Protein AF-A0A6A4A4Q8-F1 (afdb_monomer_lite)

InterPro domains:
  IPR000358 Ribonucleotide reductase small subunit family [PF00268] (60-179)
  IPR000358 Ribonucleotide reductase small subunit family [PTHR23409] (58-180)
  IPR009078 Ferritin-like superfamily [SSF47240] (30-179)
  IPR012348 Ribonucleotide reductase-like [G3DSA:1.10.620.20] (11-180)
  IPR030475 Ribonucleotide reductase small subunit, acitve site [PS00368] (149-165)
  IPR033909 Ribonucleotide reductase small subunit [cd01049] (61-180)

pLDDT: mean 81.38, std 20.79, range [33.78, 98.5]

Foldseek 3Di:
DDDDDDPPDDDVVVVVVVVVVPPPPPPPPPPPPDDDDPVVVCCVVVVDPDDPFQDADPPPPDCPPPDCVVLLVLLVVLVVVDDALVVDDCPCVQVVLVVDDPVVVVVVLLVLLVLLVVLVVVLCCLVVPVLVRGNRPSNVSNSVSVSVVSVRSNVNSLVVLVSNPPDPVSSVCSNVVVVD

Structure (mmCIF, N/CA/C/O backbone):
data_AF-A0A6A4A4Q8-F1
#
_entry.id   AF-A0A6A4A4Q8-F1
#
loop_
_atom_site.group_PDB
_atom_site.id
_atom_site.type_symbol
_atom_site.label_atom_id
_atom_site.label_alt_id
_atom_site.label_comp_id
_atom_site.label_asym_id
_atom_site.label_entity_id
_atom_site.label_seq_id
_atom_site.pdbx_PDB_ins_code
_atom_site.Cartn_x
_atom_site.Cartn_y
_atom_site.Cartn_z
_atom_site.occupancy
_atom_site.B_iso_or_equiv
_atom_site.auth_seq_id
_atom_site.auth_comp_id
_atom_site.auth_asym_id
_atom_site.auth_atom_id
_atom_site.pdbx_PDB_model_num
ATOM 1 N N . LYS A 1 1 ? 21.544 -31.749 2.048 1.00 39.97 1 LYS A N 1
ATOM 2 C CA . LYS A 1 1 ? 22.558 -30.675 2.149 1.00 39.97 1 LYS A CA 1
ATOM 3 C C . LYS A 1 1 ? 21.980 -29.480 1.409 1.00 39.97 1 LYS A C 1
ATOM 5 O O . LYS A 1 1 ? 22.000 -29.509 0.187 1.00 39.97 1 LYS A O 1
ATOM 10 N N . SER A 1 2 ? 21.342 -28.556 2.129 1.00 36.94 2 SER A N 1
ATOM 11 C CA . SER A 1 2 ? 20.872 -27.290 1.550 1.00 36.94 2 SER A CA 1
ATOM 12 C C . SER A 1 2 ? 22.079 -26.411 1.219 1.00 36.94 2 SER A C 1
ATOM 14 O O . SER A 1 2 ? 23.062 -26.488 1.960 1.00 36.94 2 SER A O 1
ATOM 16 N N . PRO A 1 3 ? 22.048 -25.618 0.140 1.00 42.00 3 PRO A N 1
ATOM 17 C CA . PRO A 1 3 ? 23.050 -24.589 -0.073 1.00 42.00 3 PRO A CA 1
ATOM 18 C C . PRO A 1 3 ? 22.778 -23.427 0.892 1.00 42.00 3 PRO A C 1
ATOM 20 O O . PRO A 1 3 ? 21.669 -22.900 0.921 1.00 42.00 3 PRO A O 1
ATOM 23 N N . GLU A 1 4 ? 23.775 -23.074 1.703 1.00 42.91 4 GLU A N 1
ATOM 24 C CA . GLU A 1 4 ? 23.793 -21.839 2.493 1.00 42.91 4 GLU A CA 1
ATOM 25 C C . GLU A 1 4 ? 23.774 -20.641 1.533 1.00 42.91 4 GLU A C 1
ATOM 27 O O . GLU A 1 4 ? 24.606 -20.552 0.625 1.00 42.91 4 GLU A O 1
ATOM 32 N N . GLN A 1 5 ? 22.798 -19.747 1.700 1.00 38.31 5 GLN A N 1
ATOM 33 C CA . GLN A 1 5 ? 22.809 -18.440 1.049 1.00 38.31 5 GLN A CA 1
ATOM 34 C C . GLN A 1 5 ? 23.871 -17.563 1.731 1.00 38.31 5 GLN A C 1
ATOM 36 O O . GLN A 1 5 ? 24.002 -17.629 2.953 1.00 38.31 5 GLN A O 1
ATOM 41 N N . PRO A 1 6 ? 24.640 -16.754 0.985 1.00 39.28 6 PRO A N 1
ATOM 42 C CA . PRO A 1 6 ? 25.612 -15.860 1.594 1.00 39.28 6 PRO A CA 1
ATOM 43 C C . PRO A 1 6 ? 24.878 -14.720 2.310 1.00 39.28 6 PRO A C 1
ATOM 45 O O . PRO A 1 6 ? 24.162 -13.947 1.675 1.00 39.28 6 PRO A O 1
ATOM 48 N N . GLU A 1 7 ? 25.066 -14.616 3.625 1.00 44.22 7 GLU A N 1
ATOM 49 C CA . GLU A 1 7 ? 24.698 -13.430 4.398 1.00 44.22 7 GLU A CA 1
ATOM 50 C C . GLU A 1 7 ? 25.458 -12.226 3.821 1.00 44.22 7 GLU A C 1
ATOM 52 O O . GLU A 1 7 ? 26.687 -12.151 3.882 1.00 44.22 7 GLU A O 1
ATOM 57 N N . GLN A 1 8 ? 24.736 -11.294 3.199 1.00 43.59 8 GLN A N 1
ATOM 58 C CA . GLN A 1 8 ? 25.287 -9.989 2.859 1.00 43.59 8 GLN A CA 1
ATOM 59 C C . GLN A 1 8 ? 25.364 -9.165 4.146 1.00 43.59 8 GLN A C 1
ATOM 61 O O . GLN A 1 8 ? 24.404 -8.504 4.533 1.00 43.59 8 GLN A O 1
ATOM 66 N N . GLU A 1 9 ? 26.510 -9.216 4.826 1.00 40.94 9 GLU A N 1
ATOM 67 C CA . GLU A 1 9 ? 26.818 -8.263 5.890 1.00 40.94 9 GLU A CA 1
ATOM 68 C C . GLU A 1 9 ? 26.861 -6.847 5.293 1.00 40.94 9 GLU A C 1
ATOM 70 O O . GLU A 1 9 ? 27.700 -6.525 4.445 1.00 40.94 9 GLU A O 1
ATOM 75 N N . LEU A 1 10 ? 25.927 -5.996 5.725 1.00 42.91 10 LEU A N 1
ATOM 76 C CA . LEU A 1 10 ? 25.941 -4.566 5.430 1.00 42.91 10 LEU A CA 1
ATOM 77 C C . LEU A 1 10 ? 27.253 -3.957 5.937 1.00 42.91 10 LEU A C 1
ATOM 79 O O . LEU A 1 10 ? 27.723 -4.271 7.031 1.00 42.91 10 LEU A O 1
ATOM 83 N N . SER A 1 11 ? 27.856 -3.079 5.134 1.00 43.88 11 SER A N 1
ATOM 84 C CA . SER A 1 11 ? 29.153 -2.495 5.473 1.00 43.88 11 SER A CA 1
ATOM 85 C C . SER A 1 11 ? 29.070 -1.686 6.781 1.00 43.88 11 SER A C 1
ATOM 87 O O . SER A 1 11 ? 28.060 -1.022 7.030 1.00 43.88 11 SER A O 1
ATOM 89 N N . PRO A 1 12 ? 30.135 -1.658 7.608 1.00 42.59 12 PRO A N 1
ATOM 90 C CA . PRO A 1 12 ? 30.156 -0.871 8.846 1.00 42.59 12 PRO A CA 1
ATOM 91 C C . PRO A 1 12 ? 29.847 0.618 8.628 1.00 42.59 12 PRO A C 1
ATOM 93 O O . PRO A 1 12 ? 29.247 1.256 9.485 1.00 42.59 12 PRO A O 1
ATOM 96 N N . GLN A 1 13 ? 30.173 1.151 7.445 1.00 45.28 13 GLN A N 1
ATOM 97 C CA . GLN A 1 13 ? 29.839 2.520 7.038 1.00 45.28 13 GLN A CA 1
ATOM 98 C C . GLN A 1 13 ? 28.331 2.740 6.836 1.00 45.28 13 GLN A C 1
ATOM 100 O O . GLN A 1 13 ? 27.840 3.839 7.078 1.00 45.28 13 GLN A O 1
ATOM 105 N N . PHE A 1 14 ? 27.588 1.708 6.426 1.00 41.34 14 PHE A N 1
ATOM 106 C CA . PHE A 1 14 ? 26.130 1.757 6.298 1.00 41.34 14 PHE A CA 1
ATOM 107 C C . PHE A 1 14 ? 25.453 1.798 7.678 1.00 41.34 14 PHE A C 1
ATOM 109 O O . PHE A 1 14 ? 24.492 2.536 7.883 1.00 41.34 14 PHE A O 1
ATOM 116 N N . VAL A 1 15 ? 26.006 1.063 8.649 1.00 43.50 15 VAL A N 1
ATOM 117 C CA . VAL A 1 15 ? 25.526 1.031 10.042 1.00 43.50 15 VAL A CA 1
ATOM 118 C C . VAL A 1 15 ? 25.888 2.321 10.793 1.00 43.50 15 VAL A C 1
ATOM 120 O O . VAL A 1 15 ? 25.065 2.860 11.531 1.00 43.50 15 VAL A O 1
ATOM 123 N N . GLU A 1 16 ? 27.088 2.866 10.574 1.00 37.84 16 GLU A N 1
ATOM 124 C CA . GLU A 1 16 ? 27.520 4.136 11.177 1.00 37.84 16 GLU A CA 1
ATOM 125 C C . GLU A 1 16 ? 26.764 5.348 10.614 1.00 37.84 16 GLU A C 1
ATOM 127 O O . GLU A 1 16 ? 26.425 6.253 11.378 1.00 37.84 16 GLU A O 1
ATOM 132 N N . GLY A 1 17 ? 26.428 5.347 9.317 1.00 41.00 17 GLY A N 1
ATOM 133 C CA . GLY A 1 17 ? 25.577 6.377 8.712 1.00 41.00 17 GLY A CA 1
ATOM 134 C C . GLY A 1 17 ? 24.156 6.388 9.286 1.00 41.00 17 GLY A C 1
ATOM 135 O O . GLY A 1 17 ? 23.588 7.456 9.500 1.00 41.00 17 GLY A O 1
ATOM 136 N N . PHE A 1 18 ? 23.617 5.210 9.620 1.00 36.50 18 PHE A N 1
ATOM 137 C CA . PHE A 1 18 ? 22.312 5.070 10.272 1.00 36.50 18 PHE A CA 1
ATOM 138 C C . PHE A 1 18 ? 22.343 5.549 11.735 1.00 36.50 18 PHE A C 1
ATOM 140 O O . PHE A 1 18 ? 21.420 6.213 12.198 1.00 36.50 18 PHE A O 1
ATOM 147 N N . ALA A 1 19 ? 23.437 5.279 12.458 1.00 35.22 19 ALA A N 1
ATOM 148 C CA . ALA A 1 19 ? 23.605 5.687 13.854 1.00 35.22 19 ALA A CA 1
ATOM 149 C C . ALA A 1 19 ? 23.905 7.191 14.028 1.00 35.22 19 ALA A C 1
ATOM 151 O O . ALA A 1 19 ? 23.498 7.787 15.025 1.00 35.22 19 ALA A O 1
ATOM 152 N N . GLN A 1 20 ? 24.587 7.831 13.070 1.00 38.06 20 GLN A N 1
ATOM 153 C CA . GLN A 1 20 ? 24.907 9.266 13.136 1.00 38.06 20 GLN A CA 1
ATOM 154 C C . GLN A 1 20 ? 23.704 10.184 12.866 1.00 38.06 20 GLN A C 1
ATOM 156 O O . GLN A 1 20 ? 23.748 11.353 13.245 1.00 38.06 20 GLN A O 1
ATOM 161 N N . GLY A 1 21 ? 22.612 9.661 12.296 1.00 34.91 21 GLY A N 1
ATOM 162 C CA . GLY A 1 21 ? 21.324 10.360 12.203 1.00 34.91 21 GLY A CA 1
ATOM 163 C C . GLY A 1 21 ? 20.496 10.339 13.497 1.00 34.91 21 GLY A C 1
ATOM 164 O O . GLY A 1 21 ? 19.450 10.976 13.555 1.00 34.91 21 GLY A O 1
ATOM 165 N N . MET A 1 22 ? 20.949 9.625 14.537 1.00 33.78 22 MET A N 1
ATOM 166 C CA . MET A 1 22 ? 20.224 9.418 15.800 1.00 33.78 22 MET A CA 1
ATOM 167 C C . MET A 1 22 ? 20.856 10.151 16.998 1.00 33.78 22 MET A C 1
ATOM 169 O O . MET A 1 22 ? 20.714 9.701 18.138 1.00 33.78 22 MET A O 1
ATOM 173 N N . ASP A 1 23 ? 21.532 11.290 16.788 1.00 36.00 23 ASP A N 1
ATOM 174 C CA . ASP A 1 23 ? 21.846 12.213 17.894 1.00 36.00 23 ASP A CA 1
ATOM 175 C C . ASP A 1 23 ? 20.557 12.939 18.318 1.00 36.00 23 ASP A C 1
ATOM 177 O O . ASP A 1 23 ? 20.288 14.082 17.950 1.00 36.00 23 ASP A O 1
ATOM 181 N N . LEU A 1 24 ? 19.720 12.218 19.070 1.00 39.16 24 LEU A N 1
ATOM 182 C CA . LEU A 1 24 ? 18.535 12.721 19.757 1.00 39.16 24 LEU A CA 1
ATOM 183 C C . LEU A 1 24 ? 18.974 13.682 20.867 1.00 39.16 24 LEU A C 1
ATOM 185 O O . LEU A 1 24 ? 18.917 13.375 22.062 1.00 39.16 24 LEU A O 1
ATOM 189 N N . LYS A 1 25 ? 19.378 14.892 20.481 1.00 37.91 25 LYS A N 1
ATOM 190 C CA . LYS A 1 25 ? 19.251 16.037 21.373 1.00 37.91 25 LYS A CA 1
ATOM 191 C C . LYS A 1 25 ? 17.764 16.251 21.583 1.00 37.91 25 LYS A C 1
ATOM 193 O O . LYS A 1 25 ? 17.023 16.547 20.655 1.00 37.91 25 LYS A O 1
ATOM 198 N N . SER A 1 26 ? 17.345 16.043 22.824 1.00 39.97 26 SER A N 1
ATOM 199 C CA . SER A 1 26 ? 15.998 16.282 23.319 1.00 39.97 26 SER A CA 1
ATOM 200 C C . SER A 1 26 ? 15.663 17.775 23.262 1.00 39.97 26 SER A C 1
ATOM 202 O O . SER A 1 26 ? 15.623 18.462 24.285 1.00 39.97 26 SER A O 1
ATOM 204 N N . GLU A 1 27 ? 15.434 18.296 22.070 1.00 36.41 27 GLU A N 1
ATOM 205 C CA . GLU A 1 27 ? 14.599 19.466 21.895 1.00 36.41 27 GLU A CA 1
ATOM 206 C C . GLU A 1 27 ? 13.172 18.927 21.891 1.00 36.41 27 GLU A C 1
ATOM 208 O O . GLU A 1 27 ? 12.789 18.123 21.045 1.00 36.41 27 GLU A O 1
ATOM 213 N N . LYS A 1 28 ? 12.397 19.265 22.926 1.00 37.62 28 LYS A N 1
ATOM 214 C CA . LYS A 1 28 ? 10.951 19.056 22.896 1.00 37.62 28 LYS A CA 1
ATOM 215 C C . LYS A 1 28 ? 10.400 19.996 21.828 1.00 37.62 28 LYS A C 1
ATOM 217 O O . LYS A 1 28 ? 9.942 21.086 22.159 1.00 37.62 28 LYS A O 1
ATOM 222 N N . GLU A 1 29 ? 10.492 19.594 20.5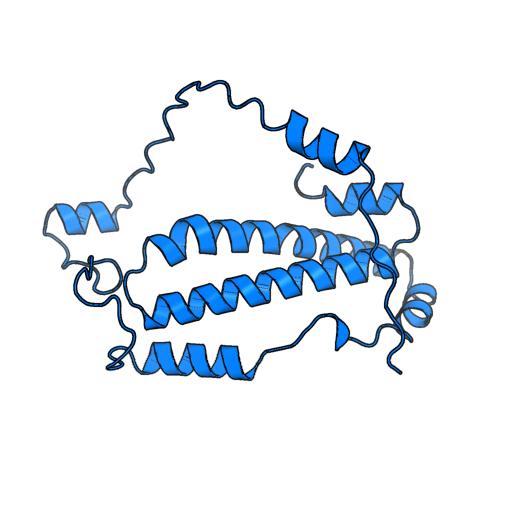68 1.00 40.94 29 GLU A N 1
ATOM 223 C CA . GLU A 1 29 ? 9.621 20.130 19.539 1.00 40.94 29 GLU A CA 1
ATOM 224 C C . GLU A 1 29 ? 8.199 19.828 20.001 1.00 40.94 29 GLU A C 1
ATOM 226 O O . GLU A 1 29 ? 7.804 18.679 20.222 1.00 40.94 29 GLU A O 1
ATOM 231 N N . GLU A 1 30 ? 7.469 20.895 20.299 1.00 43.50 30 GLU A N 1
ATOM 232 C CA . GLU A 1 30 ? 6.060 20.835 20.627 1.00 43.50 30 GLU A CA 1
ATOM 233 C C . GLU A 1 30 ? 5.373 20.274 19.380 1.00 43.50 30 GLU A C 1
ATOM 235 O O . GLU A 1 30 ? 5.232 20.981 18.383 1.00 43.50 30 GLU A O 1
ATOM 240 N N . GLN A 1 31 ? 5.046 18.975 19.397 1.00 42.97 31 GLN A N 1
ATOM 241 C CA . GLN A 1 31 ? 4.327 18.337 18.297 1.00 42.97 31 GLN A CA 1
ATOM 242 C C . GLN A 1 31 ? 3.131 19.230 17.951 1.00 42.97 31 GLN A C 1
ATOM 244 O O . GLN A 1 31 ? 2.398 19.618 18.873 1.00 42.97 31 GLN A O 1
ATOM 249 N N . PRO A 1 32 ? 2.936 19.603 16.673 1.00 45.62 32 PRO A N 1
ATOM 250 C CA . PRO A 1 32 ? 1.818 20.447 16.294 1.00 45.62 32 PRO A CA 1
ATOM 251 C C . PRO A 1 32 ? 0.546 19.776 16.803 1.00 45.62 32 PRO A C 1
ATOM 253 O O . PRO A 1 32 ? 0.261 18.627 16.464 1.00 45.62 32 PRO A O 1
ATOM 256 N N . LYS A 1 33 ? -0.193 20.463 17.682 1.00 55.50 33 LYS A N 1
ATOM 257 C CA . LYS A 1 33 ? -1.496 19.977 18.133 1.00 55.50 33 LYS A CA 1
ATOM 258 C C . LYS A 1 33 ? -2.367 19.862 16.892 1.00 55.50 33 LYS A C 1
ATOM 260 O O . LYS A 1 33 ? -2.775 20.884 16.349 1.00 55.50 33 LYS A O 1
ATOM 265 N N . LEU A 1 34 ? -2.607 18.630 16.450 1.00 64.81 34 LEU A N 1
ATOM 266 C CA . LEU A 1 34 ? -3.554 18.332 15.385 1.00 64.81 34 LEU A CA 1
ATOM 267 C C . LEU A 1 34 ? -4.881 19.008 15.743 1.00 64.81 34 LEU A C 1
ATOM 269 O O . LEU A 1 34 ? -5.455 18.750 16.806 1.00 64.81 34 LEU A O 1
ATOM 273 N N . GLU A 1 35 ? -5.322 19.939 14.897 1.00 79.31 35 GLU A N 1
ATOM 274 C CA . GLU A 1 35 ? -6.607 20.601 15.083 1.00 79.31 35 GLU A CA 1
ATOM 275 C C . GLU A 1 35 ? -7.715 19.551 14.999 1.00 79.31 35 GLU A C 1
ATOM 277 O O . GLU A 1 35 ? -7.757 18.726 14.084 1.00 79.31 35 GLU A O 1
ATOM 282 N N . MET A 1 36 ? -8.614 19.559 15.983 1.00 80.56 36 MET A N 1
ATOM 283 C CA . MET A 1 36 ? -9.749 18.647 15.984 1.00 80.56 36 MET A CA 1
ATOM 284 C C . MET A 1 36 ? -10.644 18.931 14.779 1.00 80.56 36 MET A C 1
ATOM 286 O O . MET A 1 36 ? -11.004 20.080 14.520 1.00 80.56 36 MET A O 1
ATOM 290 N N . SER A 1 37 ? -11.056 17.873 14.084 1.00 84.62 37 SER A N 1
ATOM 291 C CA . SER A 1 37 ? -12.004 17.996 12.980 1.00 84.62 37 SER A CA 1
ATOM 292 C C . SER A 1 37 ? -13.349 18.563 13.452 1.00 84.62 37 SER A C 1
ATOM 294 O O . SER A 1 37 ? -13.748 18.397 14.609 1.00 84.62 37 SER A O 1
ATOM 296 N N . GLU A 1 38 ? -14.096 19.185 12.535 1.00 87.31 38 GLU A N 1
ATOM 297 C CA . GLU A 1 38 ? -15.455 19.681 12.801 1.00 87.31 38 GLU A CA 1
ATOM 298 C C . GLU A 1 38 ? -16.355 18.588 13.406 1.00 87.31 38 GLU A C 1
ATOM 300 O O . GLU A 1 38 ? -17.113 18.841 14.341 1.00 87.31 38 GLU A O 1
ATOM 305 N N . TYR A 1 39 ? -16.230 17.351 12.917 1.00 84.38 39 TYR A N 1
ATOM 306 C CA . TYR A 1 39 ? -16.978 16.199 13.420 1.00 84.38 39 TYR A CA 1
ATOM 307 C C . TYR A 1 39 ? -16.615 15.865 14.865 1.00 84.38 39 TYR A C 1
ATOM 309 O O . TYR A 1 39 ? -17.510 15.663 15.687 1.00 84.38 39 TYR A O 1
ATOM 317 N N . LYS A 1 40 ? -15.319 15.881 15.206 1.00 84.25 40 LYS A N 1
ATOM 318 C CA . LYS A 1 40 ? -14.883 15.594 16.574 1.00 84.25 40 LYS A CA 1
ATOM 319 C C . LYS A 1 40 ? -15.315 16.688 17.550 1.00 84.25 40 LYS A C 1
ATOM 321 O O . LYS A 1 40 ? -15.666 16.387 18.688 1.00 84.25 40 LYS A O 1
ATOM 326 N N . LEU A 1 41 ? -15.357 17.946 17.106 1.00 87.12 41 LEU A N 1
ATOM 327 C CA . LEU A 1 41 ? -15.912 19.048 17.899 1.00 87.12 41 LEU A CA 1
ATOM 328 C C . LEU A 1 41 ? -17.407 18.845 18.179 1.00 87.12 41 LEU A C 1
ATOM 330 O O . LEU A 1 41 ? -17.835 18.997 19.324 1.00 87.12 41 LEU A O 1
ATOM 334 N N . LYS A 1 42 ? -18.189 18.438 17.170 1.00 88.31 42 LYS A N 1
ATOM 335 C CA . LYS A 1 42 ? -19.619 18.133 17.338 1.00 88.31 42 LYS A CA 1
ATOM 336 C C . LYS A 1 42 ? -19.855 16.953 18.282 1.00 88.31 42 LYS A C 1
ATOM 338 O O . LYS A 1 42 ? -20.730 17.040 19.141 1.00 88.31 42 LYS A O 1
ATOM 343 N N . GLU A 1 43 ? -19.041 15.902 18.200 1.00 87.44 43 GLU A N 1
ATOM 344 C CA . GLU A 1 43 ? -19.078 14.773 19.142 1.00 87.44 43 GLU A CA 1
ATOM 345 C C . GLU A 1 43 ? -18.818 15.236 20.588 1.00 87.44 43 GLU A C 1
ATOM 347 O O . GLU A 1 43 ? -19.612 14.958 21.484 1.00 87.44 43 GLU A O 1
ATOM 352 N N . VAL A 1 44 ? -17.758 16.022 20.820 1.00 86.00 44 VAL A N 1
ATOM 353 C CA . VAL A 1 44 ? -17.397 16.521 22.163 1.00 86.00 44 VAL A CA 1
ATOM 354 C C . VAL A 1 44 ? -18.427 17.512 22.716 1.00 86.00 44 VAL A C 1
ATOM 356 O O . VAL A 1 44 ? -18.658 17.551 23.924 1.00 86.00 44 VAL A O 1
ATOM 359 N N . SER A 1 45 ? -19.084 18.286 21.849 1.00 91.12 45 SER A N 1
ATOM 360 C CA . SER A 1 45 ? -20.186 19.179 22.235 1.00 91.12 45 SER A CA 1
ATOM 361 C C . SER A 1 45 ? -21.500 18.449 22.561 1.00 91.12 45 SER A C 1
ATOM 363 O O . SER A 1 45 ? -22.420 19.065 23.098 1.00 91.12 45 SER A O 1
ATOM 365 N N . GLY A 1 46 ? -21.590 17.145 22.268 1.00 87.62 46 GLY A N 1
ATOM 366 C CA . GLY A 1 46 ? -22.789 16.325 22.464 1.00 87.62 46 GLY A CA 1
ATOM 367 C C . GLY A 1 46 ? -23.828 16.430 21.343 1.00 87.62 46 GLY A C 1
ATOM 368 O O . GLY A 1 46 ? -24.929 15.898 21.485 1.00 87.62 46 GLY A O 1
ATOM 369 N N . GLU A 1 47 ? -23.503 17.098 20.232 1.00 91.75 47 GLU A N 1
ATOM 370 C CA . GLU A 1 47 ? -24.364 17.189 19.045 1.00 91.75 47 GLU A CA 1
ATOM 371 C C . GLU A 1 47 ? -24.386 15.882 18.236 1.00 91.75 47 GLU A C 1
ATOM 373 O O . GLU A 1 47 ? -25.383 15.579 17.579 1.00 91.75 47 GLU A O 1
ATOM 378 N N . LEU A 1 48 ? -23.307 15.093 18.300 1.00 89.69 48 LEU A N 1
ATOM 379 C CA . LEU A 1 48 ? -23.188 13.778 17.666 1.00 89.69 48 LEU A CA 1
ATOM 380 C C . LEU A 1 48 ? -22.928 12.686 18.705 1.00 89.69 48 LEU A C 1
ATOM 382 O O . LEU A 1 48 ? -22.311 12.926 19.742 1.00 89.69 48 LEU A O 1
ATOM 386 N N . GLN A 1 49 ? -23.406 11.476 18.413 1.00 89.62 49 GLN A N 1
ATOM 387 C CA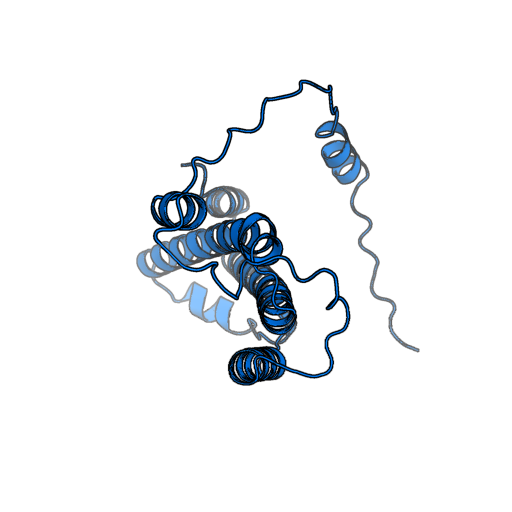 . GLN A 1 49 ? -23.058 10.297 19.206 1.00 89.62 49 GLN A CA 1
ATOM 388 C C . GLN A 1 49 ? -21.594 9.901 18.956 1.00 89.62 49 GLN A C 1
ATOM 390 O O . GLN A 1 49 ? -21.104 10.132 17.850 1.00 89.62 49 GLN A O 1
ATOM 395 N N . PRO A 1 50 ? -20.911 9.289 19.942 1.00 87.75 50 PRO A N 1
ATOM 396 C CA . PRO A 1 50 ? -19.545 8.816 19.762 1.00 87.75 50 PRO A CA 1
ATOM 397 C C . PRO A 1 50 ? -19.425 7.816 18.614 1.00 87.75 50 PRO A C 1
ATOM 399 O O . PRO A 1 50 ? -20.224 6.881 18.518 1.00 87.75 50 PRO A O 1
ATOM 402 N N . GLU A 1 51 ? -18.408 7.995 17.773 1.00 88.75 51 GLU A N 1
ATOM 403 C CA . GLU A 1 51 ? -18.167 7.115 16.630 1.00 88.75 51 GLU A CA 1
ATOM 404 C C . GLU A 1 51 ? -17.746 5.715 17.104 1.00 88.75 51 GLU A C 1
ATOM 406 O O . GLU A 1 51 ? -16.677 5.580 17.709 1.00 88.75 51 GLU A O 1
ATOM 411 N N . PRO A 1 52 ? -18.522 4.648 16.823 1.00 88.88 52 PRO A N 1
ATOM 412 C CA . PRO A 1 52 ? -18.302 3.331 17.426 1.00 88.88 52 PRO A CA 1
ATOM 413 C C . PRO A 1 52 ? -16.904 2.748 17.186 1.00 88.88 52 PRO A C 1
ATOM 415 O O . PRO A 1 52 ? -16.398 1.992 18.011 1.00 88.88 52 PRO A O 1
ATOM 418 N N . PHE A 1 53 ? -16.268 3.116 16.070 1.00 90.12 53 PHE A N 1
ATOM 419 C CA . PHE A 1 53 ? -14.946 2.624 15.683 1.00 90.12 53 PHE A CA 1
ATOM 420 C C . PHE A 1 53 ? -13.793 3.360 16.373 1.00 90.12 53 PHE A C 1
ATOM 422 O O . PHE A 1 53 ? -12.672 2.854 16.368 1.00 90.12 53 PHE A O 1
ATOM 429 N N . LEU A 1 54 ? -14.055 4.529 16.962 1.00 90.69 54 LEU A N 1
ATOM 430 C CA . LEU A 1 54 ? -13.053 5.404 17.576 1.00 90.69 54 LEU A CA 1
ATOM 431 C C . LEU A 1 54 ? -13.167 5.447 19.107 1.00 90.69 54 LEU A C 1
ATOM 433 O O . LEU A 1 54 ? -12.293 5.991 19.779 1.00 90.69 54 LEU A O 1
ATOM 437 N N . VAL A 1 55 ? -14.235 4.879 19.675 1.00 88.44 55 VAL A N 1
ATOM 438 C CA . VAL A 1 55 ? -14.407 4.768 21.128 1.00 88.44 55 VAL A CA 1
ATOM 439 C C . VAL A 1 55 ? -13.431 3.739 21.690 1.00 88.44 55 VAL A C 1
ATOM 441 O O . VAL A 1 55 ? -13.371 2.600 21.225 1.00 88.44 55 VAL A O 1
ATOM 444 N N . GLU A 1 56 ? -12.686 4.129 22.725 1.00 85.56 56 GLU A N 1
ATOM 445 C CA . GLU A 1 56 ? -11.762 3.237 23.424 1.00 85.56 56 GLU A CA 1
ATOM 446 C C . GLU A 1 56 ? -12.469 1.969 23.914 1.00 85.56 56 GLU A C 1
ATOM 448 O O . GLU A 1 56 ? -13.510 2.016 24.574 1.00 85.56 56 GLU A O 1
ATOM 453 N N . ASN A 1 57 ? -11.864 0.815 23.632 1.00 80.06 57 ASN A N 1
ATOM 454 C CA . ASN A 1 57 ? -12.381 -0.482 24.053 1.00 80.06 57 ASN A CA 1
ATOM 455 C C . ASN A 1 57 ? -11.347 -1.231 24.912 1.00 80.06 57 ASN A C 1
ATOM 457 O O . ASN A 1 57 ? -10.762 -2.222 24.464 1.00 80.06 57 ASN A O 1
ATOM 461 N N . PRO A 1 58 ? -11.108 -0.786 26.163 1.00 78.00 58 PRO A N 1
ATOM 462 C CA . PRO A 1 58 ? -10.060 -1.342 27.022 1.00 78.00 58 PRO A CA 1
ATOM 463 C C . PRO A 1 58 ? -10.305 -2.807 27.410 1.00 78.00 58 PRO A C 1
ATOM 465 O O . PRO A 1 58 ? -9.412 -3.472 27.920 1.00 78.00 58 PRO A O 1
ATOM 468 N N . ASN A 1 59 ? -11.505 -3.340 27.176 1.00 76.81 59 ASN A N 1
ATOM 469 C CA . ASN A 1 59 ? -11.856 -4.712 27.537 1.00 76.81 59 ASN A CA 1
ATOM 470 C C . ASN A 1 59 ? -11.681 -5.704 26.378 1.00 76.81 59 ASN A C 1
ATOM 472 O O . ASN A 1 59 ? -11.909 -6.899 26.567 1.00 76.81 59 ASN A O 1
ATOM 476 N N . ARG A 1 60 ? -11.278 -5.239 25.186 1.00 78.75 60 ARG A N 1
ATOM 477 C CA . ARG A 1 60 ? -11.210 -6.065 23.974 1.00 78.75 60 ARG A CA 1
ATOM 478 C C . ARG A 1 60 ? -9.806 -6.122 23.369 1.00 78.75 60 ARG A C 1
ATOM 480 O O . ARG A 1 60 ? -9.596 -5.840 22.196 1.00 78.75 60 ARG A O 1
ATOM 487 N N . PHE A 1 61 ? -8.847 -6.564 24.180 1.00 74.50 61 PHE A N 1
ATOM 488 C CA . PHE A 1 61 ? -7.500 -6.930 23.714 1.00 74.50 61 PHE A CA 1
ATOM 489 C C . PHE A 1 61 ? -7.454 -8.278 22.981 1.00 74.50 61 PHE A C 1
ATOM 491 O O . PHE A 1 61 ? -6.462 -8.603 22.335 1.00 74.50 61 PHE A O 1
ATOM 498 N N . VAL A 1 62 ? -8.514 -9.078 23.099 1.00 82.12 62 VAL A N 1
ATOM 499 C CA . VAL A 1 62 ? -8.643 -10.379 22.442 1.00 82.12 62 VAL A CA 1
ATOM 500 C C . VAL A 1 62 ? -9.591 -10.270 21.254 1.00 82.12 62 VAL A C 1
ATOM 502 O O . VAL A 1 62 ? -10.626 -9.610 21.327 1.00 82.12 62 VAL A O 1
ATOM 505 N N . LEU A 1 63 ? -9.236 -10.931 20.153 1.00 88.06 63 LEU A N 1
ATOM 506 C CA . LEU A 1 63 ? -9.991 -10.862 18.902 1.00 88.06 63 LEU A CA 1
ATOM 507 C C . LEU A 1 63 ? -11.385 -11.503 19.017 1.00 88.06 63 LEU A C 1
ATOM 509 O O . LEU A 1 63 ? -12.365 -10.975 18.497 1.00 88.06 63 LEU A O 1
ATOM 513 N N . PHE A 1 64 ? -11.487 -12.642 19.704 1.00 90.19 64 PHE A N 1
ATOM 514 C CA . PHE A 1 64 ? -12.747 -13.371 19.829 1.00 90.19 64 PHE A CA 1
ATOM 515 C C . PHE A 1 64 ? -13.559 -12.934 21.058 1.00 90.19 64 PHE A C 1
ATOM 517 O O . PHE A 1 64 ? -12.973 -12.684 22.113 1.00 90.19 64 PHE A O 1
ATOM 524 N N . PRO A 1 65 ? -14.903 -12.927 20.964 1.00 93.25 65 PRO A N 1
ATOM 525 C CA . PRO A 1 65 ? -15.711 -13.221 19.772 1.00 93.25 65 PRO A CA 1
ATOM 526 C C . PRO A 1 65 ? -15.661 -12.089 18.729 1.00 93.25 65 PRO A C 1
ATOM 528 O O . PRO A 1 65 ? -15.504 -10.925 19.094 1.00 93.25 65 PRO A O 1
ATOM 531 N N . ILE A 1 66 ? -15.806 -12.440 17.443 1.00 95.31 66 ILE A N 1
ATOM 532 C CA . ILE A 1 66 ? -15.912 -11.463 16.345 1.00 95.31 66 ILE A CA 1
ATOM 533 C C . ILE A 1 66 ? -17.221 -10.686 16.498 1.00 95.31 66 ILE A C 1
ATOM 535 O O . ILE A 1 66 ? -18.274 -11.285 16.728 1.00 95.31 66 ILE A O 1
ATOM 539 N N . GLN A 1 67 ? -17.141 -9.364 16.387 1.00 93.44 67 GLN A N 1
ATOM 540 C CA . GLN A 1 67 ? -18.274 -8.445 16.488 1.00 93.44 67 GLN A CA 1
ATOM 541 C C . GLN A 1 67 ? -18.573 -7.855 15.107 1.00 93.44 67 GLN A C 1
ATOM 543 O O . GLN A 1 67 ? -19.681 -8.038 14.597 1.00 93.44 67 GLN A O 1
ATOM 548 N N . GLU A 1 68 ? -17.553 -7.307 14.442 1.00 95.56 68 GLU A N 1
ATOM 549 C CA . GLU A 1 68 ? -17.667 -6.710 13.105 1.00 95.56 68 GLU A CA 1
ATOM 550 C C . GLU A 1 68 ? -17.374 -7.747 12.016 1.00 95.56 68 GLU A C 1
ATOM 552 O O . GLU A 1 68 ? -16.246 -7.930 11.549 1.00 95.56 68 GLU A O 1
ATOM 557 N N . HIS A 1 69 ? -18.409 -8.503 11.651 1.00 97.06 69 HIS A N 1
ATOM 558 C CA . HIS A 1 69 ? -18.277 -9.651 10.755 1.00 97.06 69 HIS A CA 1
ATOM 559 C C . HIS A 1 69 ? -17.940 -9.246 9.319 1.00 97.06 69 HIS A C 1
ATOM 561 O O . HIS A 1 69 ? -17.178 -9.944 8.658 1.00 97.06 69 HIS A O 1
ATOM 567 N N . ASP A 1 70 ? -18.494 -8.145 8.830 1.00 97.75 70 ASP A N 1
ATOM 568 C CA . ASP A 1 70 ? -18.219 -7.592 7.505 1.00 97.75 70 ASP A CA 1
ATOM 569 C C . ASP A 1 70 ? -16.759 -7.138 7.366 1.00 97.75 70 ASP A C 1
ATOM 571 O O . ASP A 1 70 ? -16.085 -7.539 6.413 1.00 97.75 70 ASP A O 1
ATOM 575 N N . VAL A 1 71 ? -16.238 -6.408 8.356 1.00 96.94 71 VAL A N 1
ATOM 576 C CA . VAL A 1 71 ? -14.827 -6.003 8.438 1.00 96.94 71 VAL A CA 1
ATOM 577 C C . VAL A 1 71 ? -13.928 -7.234 8.507 1.00 96.94 71 VAL A C 1
ATOM 579 O O . VAL A 1 71 ? -12.948 -7.341 7.768 1.00 96.94 71 VAL A O 1
ATOM 582 N N . TRP A 1 72 ? -14.296 -8.221 9.326 1.00 97.75 72 TRP A N 1
ATOM 583 C CA . TRP A 1 72 ? -13.557 -9.477 9.408 1.00 97.75 72 TRP A CA 1
ATOM 584 C C . TRP A 1 72 ? -13.517 -10.228 8.072 1.00 97.75 72 TRP A C 1
ATOM 586 O O . TRP A 1 72 ? -12.474 -10.758 7.691 1.00 97.75 72 TRP A O 1
ATOM 596 N N . GLN A 1 73 ? -14.626 -10.255 7.324 1.00 98.38 73 GLN A N 1
ATOM 597 C CA . GLN A 1 73 ? -14.649 -10.852 5.987 1.00 98.38 73 GLN A CA 1
ATOM 598 C C . GLN A 1 73 ? -13.754 -10.092 5.003 1.00 98.38 73 GLN A C 1
ATOM 600 O O . GLN A 1 73 ? -13.133 -10.729 4.153 1.00 98.38 73 GLN A O 1
ATOM 605 N N . MET A 1 74 ? -13.656 -8.762 5.100 1.00 98.50 74 MET A N 1
ATOM 606 C CA . MET A 1 74 ? -12.703 -7.995 4.287 1.00 98.50 74 MET A CA 1
ATOM 607 C C . MET A 1 74 ? -11.263 -8.365 4.630 1.00 98.50 74 MET A C 1
ATOM 609 O O . MET A 1 74 ? -10.476 -8.623 3.722 1.00 98.50 74 MET A O 1
ATOM 613 N N . TYR A 1 75 ? -10.937 -8.493 5.918 1.00 98.38 75 TYR A N 1
ATOM 614 C CA . TYR A 1 75 ? -9.606 -8.929 6.343 1.00 98.38 75 TYR A CA 1
ATOM 615 C C . TYR A 1 75 ? -9.280 -10.320 5.803 1.00 98.38 75 TYR A C 1
ATOM 617 O O . TYR A 1 75 ? -8.219 -10.518 5.223 1.00 98.38 75 TYR A O 1
ATOM 625 N N . LYS A 1 76 ? -10.218 -11.268 5.887 1.00 98.44 76 LYS A N 1
ATOM 626 C CA . LYS A 1 76 ? -10.020 -12.614 5.336 1.00 98.44 76 LYS A CA 1
ATOM 627 C C . LYS A 1 76 ? -9.870 -12.642 3.820 1.00 98.44 76 LYS A C 1
ATOM 629 O O . LYS A 1 76 ? -9.126 -13.474 3.311 1.00 98.44 76 LYS A O 1
ATOM 634 N N . LYS A 1 77 ? -10.526 -11.736 3.093 1.00 98.50 77 LYS A N 1
ATOM 635 C CA . LYS A 1 77 ? -10.297 -11.575 1.649 1.00 98.50 77 LYS A CA 1
ATOM 636 C C . LYS A 1 77 ? -8.908 -11.017 1.350 1.00 98.50 77 LYS A C 1
ATOM 638 O O . LYS A 1 77 ? -8.272 -11.505 0.420 1.00 98.50 77 LYS A O 1
ATOM 643 N N . ALA A 1 78 ? -8.446 -10.039 2.129 1.00 98.25 78 ALA A N 1
ATOM 644 C CA . ALA A 1 78 ? -7.102 -9.488 1.992 1.00 98.25 78 ALA A CA 1
ATOM 645 C C . ALA A 1 78 ? -6.042 -10.561 2.289 1.00 98.25 78 ALA A C 1
ATOM 647 O O . ALA A 1 78 ? -5.175 -10.802 1.459 1.00 98.25 78 ALA A O 1
ATOM 648 N N . GLU A 1 79 ? -6.190 -11.291 3.398 1.00 98.12 79 GLU A N 1
ATOM 649 C CA . GLU A 1 79 ? -5.306 -12.398 3.787 1.00 98.12 79 GLU A CA 1
ATOM 650 C C . GLU A 1 79 ? -5.251 -13.499 2.718 1.00 98.12 79 GLU A C 1
ATOM 652 O O . GLU A 1 79 ? -4.178 -13.985 2.375 1.00 98.12 79 GLU A O 1
ATOM 657 N N . ALA A 1 80 ? -6.398 -13.863 2.136 1.00 98.12 80 ALA A N 1
ATOM 658 C CA . ALA A 1 80 ? -6.467 -14.846 1.054 1.00 98.12 80 ALA A CA 1
ATOM 659 C C . ALA A 1 80 ? -5.853 -14.361 -0.274 1.00 98.12 80 ALA A C 1
ATOM 661 O O . ALA A 1 80 ? -5.698 -15.165 -1.190 1.00 98.12 80 ALA A O 1
ATOM 662 N N . SER A 1 81 ? -5.531 -13.070 -0.380 1.00 97.62 81 SER A N 1
ATOM 663 C CA . SER A 1 81 ? -4.903 -12.447 -1.548 1.00 97.62 81 SER A CA 1
ATOM 664 C C . SER A 1 81 ? -3.422 -12.134 -1.312 1.00 97.62 81 SER A C 1
ATOM 666 O O . SER A 1 81 ? -2.859 -11.321 -2.038 1.00 97.62 81 SER A O 1
ATOM 668 N N . PHE A 1 82 ? -2.802 -12.728 -0.288 1.00 97.38 82 PHE A N 1
ATOM 669 C CA . PHE A 1 82 ? -1.373 -12.575 -0.023 1.00 97.38 82 PHE A CA 1
ATOM 670 C C . PHE A 1 82 ? -0.523 -13.029 -1.215 1.00 97.38 82 PHE A C 1
ATOM 672 O O . PHE A 1 82 ? -0.821 -14.050 -1.834 1.00 97.38 82 PHE A O 1
ATOM 679 N N . TRP A 1 83 ? 0.550 -12.291 -1.475 1.00 98.19 83 TRP A N 1
ATOM 680 C CA . TRP A 1 83 ? 1.567 -12.592 -2.478 1.00 98.19 83 TRP A CA 1
ATOM 681 C C . TRP A 1 83 ? 2.902 -11.978 -2.042 1.00 98.19 83 TRP A C 1
ATOM 683 O O . TRP A 1 83 ? 2.903 -11.061 -1.218 1.00 98.19 83 TRP A O 1
ATOM 693 N N . THR A 1 84 ? 4.022 -12.462 -2.580 1.00 97.56 84 THR A N 1
ATOM 694 C CA . THR A 1 84 ? 5.359 -11.884 -2.339 1.00 97.56 84 THR A CA 1
ATOM 695 C C . THR A 1 84 ? 6.025 -11.380 -3.616 1.00 97.56 84 THR A C 1
ATOM 697 O O . THR A 1 84 ? 5.686 -11.803 -4.723 1.00 97.56 84 THR A O 1
ATOM 700 N N . ALA A 1 85 ? 6.998 -10.474 -3.474 1.00 95.81 85 ALA A N 1
ATOM 701 C CA . ALA A 1 85 ? 7.707 -9.875 -4.605 1.00 95.81 85 ALA A CA 1
ATOM 702 C C . ALA A 1 85 ? 8.396 -10.922 -5.501 1.00 95.81 85 ALA A C 1
ATOM 704 O O . ALA A 1 85 ? 8.449 -10.764 -6.719 1.00 95.81 85 ALA A O 1
ATOM 705 N N . GLU A 1 86 ? 8.871 -12.024 -4.917 1.00 94.44 86 GLU A N 1
ATOM 706 C CA . GLU A 1 86 ? 9.538 -13.122 -5.625 1.00 94.44 86 GLU A CA 1
ATOM 707 C C . GLU A 1 86 ? 8.607 -13.927 -6.536 1.00 94.44 86 GLU A C 1
ATOM 709 O O . GLU A 1 86 ? 9.085 -14.688 -7.378 1.00 94.44 86 GLU A O 1
ATOM 714 N N . GLU A 1 87 ? 7.288 -13.788 -6.385 1.00 94.62 87 GLU A N 1
ATOM 715 C CA . GLU A 1 87 ? 6.320 -14.431 -7.276 1.00 94.62 87 GLU A CA 1
ATOM 716 C C . GLU A 1 87 ? 6.264 -13.761 -8.662 1.00 94.62 87 GLU A C 1
ATOM 718 O O . GLU A 1 87 ? 5.703 -14.340 -9.597 1.00 94.62 87 GLU A O 1
ATOM 723 N N . LEU A 1 88 ? 6.861 -12.570 -8.829 1.00 92.38 88 LEU A N 1
ATOM 724 C CA . LEU A 1 88 ? 6.941 -11.880 -10.116 1.00 92.38 88 LEU A CA 1
ATOM 725 C C . LEU A 1 88 ? 8.120 -12.388 -10.956 1.00 92.38 88 LEU A C 1
ATOM 727 O O . LEU A 1 88 ? 9.288 -12.209 -10.613 1.00 92.38 88 LEU A O 1
ATOM 731 N N . ASP A 1 89 ? 7.808 -12.947 -12.126 1.00 92.44 89 ASP A N 1
ATOM 732 C CA . ASP A 1 89 ? 8.802 -13.286 -13.145 1.00 92.44 89 ASP A CA 1
ATOM 733 C C . ASP A 1 89 ? 9.064 -12.088 -14.068 1.00 92.44 89 ASP A C 1
ATOM 735 O O . ASP A 1 89 ? 8.222 -11.740 -14.893 1.00 92.44 89 ASP A O 1
ATOM 739 N N . LEU A 1 90 ? 10.248 -11.484 -13.931 1.00 92.12 90 LEU A N 1
ATOM 740 C CA . LEU A 1 90 ? 10.700 -10.334 -14.727 1.00 92.12 90 LEU A CA 1
ATOM 741 C C . LEU A 1 90 ? 11.711 -10.714 -15.827 1.00 92.12 90 LEU A C 1
ATOM 743 O O . LEU A 1 90 ? 12.361 -9.842 -16.414 1.00 92.12 90 LEU A O 1
ATOM 747 N N . VAL A 1 91 ? 11.918 -12.011 -16.102 1.00 89.94 91 VAL A N 1
ATOM 748 C CA . VAL A 1 91 ? 12.975 -12.471 -17.026 1.00 89.94 91 VAL A CA 1
ATOM 749 C C . VAL A 1 91 ? 12.775 -11.936 -18.447 1.00 89.94 91 VAL A C 1
ATOM 751 O O . VAL A 1 91 ? 13.749 -11.669 -19.160 1.00 89.94 91 VAL A O 1
ATOM 754 N N . HIS A 1 92 ? 11.527 -11.779 -18.881 1.00 91.62 92 HIS A N 1
ATOM 755 C CA . HIS A 1 92 ? 11.205 -11.344 -20.239 1.00 91.62 92 HIS A CA 1
ATOM 756 C C . HIS A 1 92 ? 11.105 -9.820 -20.384 1.00 91.62 92 HIS A C 1
ATOM 758 O O . HIS A 1 92 ? 11.370 -9.299 -21.470 1.00 91.62 92 HIS A O 1
ATOM 764 N N . ASP A 1 93 ? 10.849 -9.099 -19.296 1.00 93.88 93 ASP A N 1
ATOM 765 C CA . ASP A 1 93 ? 10.566 -7.666 -19.298 1.00 93.88 93 ASP A CA 1
ATOM 766 C C . ASP A 1 93 ? 11.745 -6.824 -19.790 1.00 93.88 93 ASP A C 1
ATOM 768 O O . ASP A 1 93 ? 11.553 -5.834 -20.490 1.00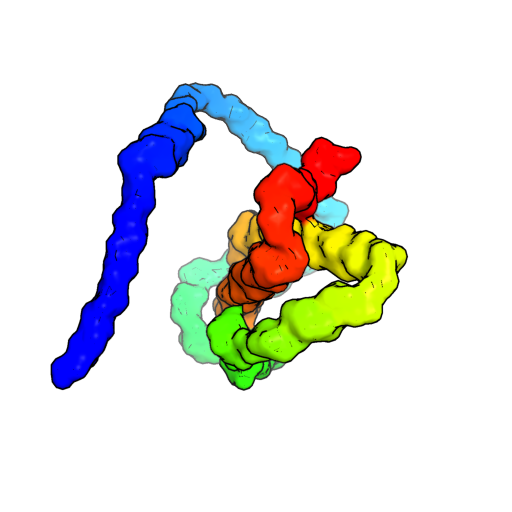 93.88 93 ASP A O 1
ATOM 772 N N . LEU A 1 94 ? 12.990 -7.243 -19.530 1.00 91.75 94 LEU A N 1
ATOM 773 C CA . LEU A 1 94 ? 14.177 -6.543 -20.043 1.00 91.75 94 LEU A CA 1
ATOM 774 C C . LEU A 1 94 ? 14.227 -6.503 -21.575 1.00 91.75 94 LEU A C 1
ATOM 776 O O . LEU A 1 94 ? 14.728 -5.538 -22.160 1.00 91.75 94 LEU A O 1
ATOM 780 N N . LYS A 1 95 ? 13.721 -7.551 -22.234 1.00 94.44 95 LYS A N 1
ATOM 781 C CA . LYS A 1 95 ? 13.655 -7.600 -23.694 1.00 94.44 95 LYS A CA 1
ATOM 782 C C . LYS A 1 95 ? 12.607 -6.622 -24.212 1.00 94.44 95 LYS A C 1
ATOM 784 O O . LYS A 1 95 ? 12.875 -5.919 -25.183 1.00 94.44 95 LYS A O 1
ATOM 789 N N . ASP A 1 96 ? 11.446 -6.570 -23.572 1.00 95.44 96 ASP A N 1
ATOM 790 C CA . ASP A 1 96 ? 10.364 -5.672 -23.974 1.00 95.44 96 ASP A CA 1
ATOM 791 C C . ASP A 1 96 ? 10.726 -4.212 -23.690 1.00 95.44 96 ASP A C 1
ATOM 793 O O . ASP A 1 96 ? 10.575 -3.365 -24.568 1.00 95.44 96 ASP A O 1
ATOM 797 N N . TRP A 1 97 ? 11.356 -3.938 -22.546 1.00 95.38 97 TRP A N 1
ATOM 798 C CA . TRP A 1 97 ? 11.901 -2.630 -22.180 1.00 95.38 97 TRP A CA 1
ATOM 799 C C . TRP A 1 97 ? 12.853 -2.053 -23.239 1.00 95.38 97 TRP A C 1
ATOM 801 O O . TRP A 1 97 ? 12.801 -0.860 -23.567 1.00 95.38 97 TRP A O 1
ATOM 811 N N . ALA A 1 98 ? 13.707 -2.905 -23.813 1.00 93.38 98 ALA A N 1
ATOM 812 C CA . ALA A 1 98 ? 14.627 -2.522 -24.880 1.00 93.38 98 ALA A CA 1
ATOM 813 C C . ALA A 1 98 ? 13.914 -2.190 -26.205 1.00 93.38 98 ALA A C 1
ATOM 815 O O . ALA A 1 98 ? 14.437 -1.401 -26.991 1.00 93.38 98 ALA A O 1
ATOM 816 N N . ASN A 1 99 ? 12.728 -2.759 -26.446 1.00 96.50 99 ASN A N 1
ATOM 817 C CA . ASN A 1 99 ? 11.941 -2.537 -27.664 1.00 96.50 99 ASN A CA 1
ATOM 818 C C . ASN A 1 99 ? 11.023 -1.307 -27.588 1.00 96.50 99 ASN A C 1
ATOM 820 O O . ASN A 1 99 ? 10.476 -0.902 -28.614 1.00 96.50 99 ASN A O 1
ATOM 824 N N . LEU A 1 100 ? 10.854 -0.710 -26.406 1.00 97.06 100 LEU A N 1
ATOM 825 C CA . LEU A 1 100 ? 10.053 0.500 -26.227 1.00 97.06 100 LEU A CA 1
ATOM 826 C C . LEU A 1 100 ? 10.697 1.729 -26.884 1.00 97.06 100 LEU A C 1
ATOM 828 O O . LEU A 1 100 ? 11.913 1.816 -27.087 1.00 97.06 100 LEU A O 1
ATOM 832 N N . THR A 1 101 ? 9.873 2.727 -27.170 1.00 97.75 101 THR A N 1
ATOM 833 C CA . THR A 1 101 ? 10.325 4.071 -27.538 1.00 97.75 101 THR A CA 1
ATOM 834 C C . THR A 1 101 ? 10.816 4.848 -26.312 1.00 97.75 101 THR A C 1
ATOM 836 O O . THR A 1 101 ? 10.488 4.526 -25.168 1.00 97.75 101 THR A O 1
ATOM 839 N N . ASP A 1 102 ? 11.584 5.917 -26.537 1.00 95.50 102 ASP A N 1
ATOM 840 C CA . ASP A 1 102 ? 12.042 6.791 -25.447 1.00 95.50 102 ASP A CA 1
ATOM 841 C C . ASP A 1 102 ? 10.876 7.429 -24.682 1.00 95.50 102 ASP A C 1
ATOM 843 O O . ASP A 1 102 ? 10.942 7.551 -23.463 1.00 95.50 102 ASP A O 1
ATOM 847 N N . ASN A 1 103 ? 9.783 7.768 -25.374 1.00 96.88 103 ASN A N 1
ATOM 848 C CA . ASN A 1 103 ? 8.594 8.352 -24.751 1.00 96.88 103 ASN A CA 1
ATOM 849 C C . ASN A 1 103 ? 7.864 7.348 -23.846 1.00 96.88 103 ASN A C 1
ATOM 851 O O . ASN A 1 103 ? 7.427 7.715 -22.758 1.00 96.88 103 ASN A O 1
ATOM 855 N N . GLU A 1 104 ? 7.751 6.086 -24.266 1.00 97.50 104 GLU A N 1
ATOM 856 C CA . GLU A 1 104 ? 7.147 5.027 -23.447 1.00 97.50 104 GLU A CA 1
ATOM 857 C C . GLU A 1 104 ? 7.999 4.734 -22.211 1.00 97.50 104 GLU A C 1
ATOM 859 O O . GLU A 1 104 ? 7.469 4.675 -21.102 1.00 97.50 104 GLU A O 1
ATOM 864 N N . ARG A 1 105 ? 9.328 4.636 -22.370 1.00 95.81 105 ARG A N 1
ATOM 865 C CA . ARG A 1 105 ? 10.239 4.482 -21.228 1.00 95.81 105 ARG A CA 1
ATOM 866 C C . ARG A 1 105 ? 10.157 5.668 -20.279 1.00 95.81 105 ARG A C 1
ATOM 868 O O . ARG A 1 105 ? 10.089 5.463 -19.074 1.00 95.81 105 ARG A O 1
ATOM 875 N N . PHE A 1 106 ? 10.159 6.892 -20.805 1.00 93.50 106 PHE A N 1
ATOM 876 C CA . PHE A 1 106 ? 10.027 8.104 -20.000 1.00 93.50 106 PHE A CA 1
ATOM 877 C C . PHE A 1 106 ? 8.748 8.067 -19.161 1.00 93.50 106 PHE A C 1
ATOM 879 O O . PHE A 1 106 ? 8.809 8.271 -17.950 1.00 93.50 106 PHE A O 1
ATOM 886 N N . PHE A 1 107 ? 7.613 7.741 -19.783 1.00 96.06 107 PHE A N 1
ATOM 887 C CA . PHE A 1 107 ? 6.332 7.625 -19.095 1.00 96.06 107 PHE A CA 1
ATOM 888 C C . PHE A 1 107 ? 6.372 6.572 -17.978 1.00 96.06 107 PHE A C 1
ATOM 890 O O . PHE A 1 107 ? 6.060 6.887 -16.832 1.00 96.06 107 PHE A O 1
ATOM 897 N N . ILE A 1 108 ? 6.820 5.350 -18.283 1.00 95.88 108 ILE A N 1
ATOM 898 C CA . ILE A 1 108 ? 6.856 4.249 -17.308 1.00 95.88 108 ILE A CA 1
ATOM 899 C C . ILE A 1 108 ? 7.788 4.573 -16.134 1.00 95.88 108 ILE A C 1
ATOM 901 O O . ILE A 1 108 ? 7.406 4.345 -14.991 1.00 95.88 108 ILE A O 1
ATOM 905 N N . LYS A 1 109 ? 8.971 5.158 -16.382 1.00 93.44 109 LYS A N 1
ATOM 906 C CA . LYS A 1 109 ? 9.907 5.562 -15.314 1.00 93.44 109 LYS A CA 1
ATOM 907 C C . LYS A 1 109 ? 9.250 6.490 -14.296 1.00 93.44 109 LYS A C 1
ATOM 909 O O . LYS A 1 109 ? 9.378 6.264 -13.099 1.00 93.44 109 LYS A O 1
ATOM 914 N N . HIS A 1 110 ? 8.538 7.512 -14.769 1.00 91.25 110 HIS A N 1
ATOM 915 C CA . HIS A 1 110 ? 7.918 8.504 -13.890 1.00 91.25 110 HIS A CA 1
ATOM 916 C C . HIS A 1 110 ? 6.714 7.932 -13.141 1.00 91.25 110 HIS A C 1
ATOM 918 O O . HIS A 1 110 ? 6.514 8.257 -11.976 1.00 91.25 110 HIS A O 1
ATOM 924 N N . VAL A 1 111 ? 5.943 7.044 -13.776 1.00 94.44 111 VAL A N 1
ATOM 925 C CA . VAL A 1 111 ? 4.853 6.325 -13.102 1.00 94.44 111 VAL A CA 1
ATOM 926 C C . VAL A 1 111 ? 5.397 5.419 -11.994 1.00 94.44 111 VAL A C 1
ATOM 928 O O . VAL A 1 111 ? 4.871 5.440 -10.886 1.00 94.44 111 VAL A O 1
ATOM 931 N N . LEU A 1 112 ? 6.472 4.669 -12.257 1.00 93.56 112 LEU A N 1
ATOM 932 C CA . LEU A 1 112 ? 7.110 3.822 -11.244 1.00 93.56 112 LEU A CA 1
ATOM 933 C C . LEU A 1 112 ? 7.691 4.646 -10.090 1.00 93.56 112 LEU A C 1
ATOM 935 O O . LEU A 1 112 ? 7.507 4.278 -8.935 1.00 93.56 112 LEU A O 1
ATOM 939 N N . ALA A 1 113 ? 8.347 5.770 -10.393 1.00 89.38 113 ALA A N 1
ATOM 940 C CA . ALA A 1 113 ? 8.877 6.678 -9.379 1.00 89.38 113 ALA A CA 1
ATOM 941 C C . ALA A 1 113 ? 7.772 7.246 -8.478 1.00 89.38 113 ALA A C 1
ATOM 943 O O . ALA A 1 113 ? 7.921 7.267 -7.260 1.00 89.38 113 ALA A O 1
ATOM 944 N N . PHE A 1 114 ? 6.642 7.650 -9.068 1.00 90.81 114 PHE A N 1
ATOM 945 C CA . PHE A 1 114 ? 5.479 8.114 -8.315 1.00 90.81 114 PHE A CA 1
ATOM 946 C C . PHE A 1 114 ? 4.936 7.034 -7.370 1.00 90.81 114 PHE A C 1
ATOM 948 O O . PHE A 1 114 ? 4.666 7.336 -6.211 1.00 90.81 114 PHE A O 1
ATOM 955 N N . PHE A 1 115 ? 4.806 5.788 -7.838 1.00 91.06 115 PHE A N 1
ATOM 956 C CA . PHE A 1 115 ? 4.282 4.702 -7.008 1.00 91.06 115 PHE A CA 1
ATOM 957 C C . PHE A 1 115 ? 5.237 4.278 -5.887 1.00 91.06 115 PHE A C 1
ATOM 959 O O . PHE A 1 115 ? 4.810 4.150 -4.743 1.00 91.06 115 PHE A O 1
ATOM 966 N N . ALA A 1 116 ? 6.536 4.157 -6.180 1.00 87.75 116 ALA A N 1
ATOM 967 C CA . ALA A 1 116 ? 7.548 3.842 -5.168 1.00 87.75 116 ALA A CA 1
ATOM 968 C C . ALA A 1 116 ? 7.552 4.863 -4.015 1.00 87.75 116 ALA A C 1
ATOM 970 O O . ALA A 1 116 ? 7.757 4.514 -2.856 1.00 87.75 116 ALA A O 1
ATOM 971 N N . ALA A 1 117 ? 7.296 6.128 -4.344 1.00 86.12 117 ALA A N 1
ATOM 972 C CA . ALA A 1 117 ? 7.143 7.220 -3.398 1.00 86.12 117 ALA A CA 1
ATOM 973 C C . ALA A 1 117 ? 5.811 7.180 -2.625 1.00 86.12 117 ALA A C 1
ATOM 975 O O . ALA A 1 117 ? 5.785 7.368 -1.406 1.00 86.12 117 ALA A O 1
ATOM 976 N N . SER A 1 118 ? 4.692 6.973 -3.327 1.00 90.12 118 SER A N 1
ATOM 977 C CA . SER A 1 118 ? 3.355 7.087 -2.741 1.00 90.12 118 SER A CA 1
ATOM 978 C C . SER A 1 118 ? 3.076 6.038 -1.673 1.00 90.12 118 SER A C 1
ATOM 980 O O . SER A 1 118 ? 2.421 6.356 -0.680 1.00 90.12 118 SER A O 1
ATOM 982 N N . ASP A 1 119 ? 3.583 4.817 -1.846 1.00 90.62 119 ASP A N 1
ATOM 983 C CA . ASP A 1 119 ? 3.304 3.715 -0.921 1.00 90.62 119 ASP A CA 1
ATOM 984 C C . ASP A 1 119 ? 3.888 3.987 0.473 1.00 90.62 119 ASP A C 1
ATOM 986 O O . ASP A 1 119 ? 3.239 3.708 1.482 1.00 90.62 119 ASP A O 1
ATOM 990 N N . GLY A 1 120 ? 5.048 4.651 0.552 1.00 88.25 120 GLY A N 1
ATOM 991 C CA . GLY A 1 120 ? 5.628 5.103 1.820 1.00 88.25 120 GLY A CA 1
ATOM 992 C C . GLY A 1 120 ? 4.730 6.099 2.564 1.00 88.25 120 GLY A C 1
ATOM 993 O O . GLY A 1 120 ? 4.503 5.951 3.765 1.00 88.25 120 GLY A O 1
ATOM 994 N N . ILE A 1 121 ? 4.148 7.065 1.844 1.00 90.44 121 ILE A N 1
ATOM 995 C CA . ILE A 1 121 ? 3.233 8.076 2.407 1.00 90.44 121 ILE A CA 1
ATOM 996 C C . ILE A 1 121 ? 1.936 7.421 2.902 1.00 90.44 121 ILE A C 1
ATOM 998 O O . ILE A 1 121 ? 1.432 7.740 3.982 1.00 90.44 121 ILE A O 1
ATOM 1002 N N . VAL A 1 122 ? 1.385 6.491 2.117 1.00 92.00 122 VAL A N 1
ATOM 1003 C CA . VAL A 1 122 ? 0.187 5.730 2.498 1.00 92.00 122 VAL A CA 1
ATOM 1004 C C . VAL A 1 122 ? 0.455 4.923 3.766 1.00 92.00 122 VAL A C 1
ATOM 1006 O O . VAL A 1 122 ? -0.367 4.931 4.686 1.00 92.00 122 VAL A O 1
ATOM 1009 N N . ASN A 1 123 ? 1.613 4.270 3.839 1.00 90.94 123 ASN A N 1
ATOM 1010 C CA . ASN A 1 123 ? 1.998 3.451 4.976 1.00 90.94 123 ASN A CA 1
ATOM 1011 C C . ASN A 1 123 ? 2.187 4.281 6.255 1.00 90.94 123 ASN A C 1
ATOM 1013 O O . ASN A 1 123 ? 1.693 3.899 7.316 1.00 90.94 123 ASN A O 1
ATOM 1017 N N . GLU A 1 124 ? 2.804 5.463 6.153 1.00 91.31 124 GLU A N 1
ATOM 1018 C CA . GLU A 1 124 ? 2.937 6.387 7.283 1.00 91.31 124 GLU A CA 1
ATOM 1019 C C . GLU A 1 124 ? 1.565 6.803 7.827 1.00 91.31 124 GLU A C 1
ATOM 1021 O O . GLU A 1 124 ? 1.327 6.730 9.033 1.00 91.31 124 GLU A O 1
ATOM 1026 N N . ASN A 1 125 ? 0.615 7.139 6.952 1.00 92.44 125 ASN A N 1
ATOM 1027 C CA . ASN A 1 125 ? -0.742 7.461 7.384 1.00 92.44 125 ASN A CA 1
ATOM 1028 C C . ASN A 1 125 ? -1.466 6.258 8.018 1.00 92.44 125 ASN A C 1
ATOM 1030 O O . ASN A 1 125 ? -2.169 6.415 9.020 1.00 92.44 125 ASN A O 1
ATOM 1034 N N . LEU A 1 126 ? -1.306 5.054 7.462 1.00 93.06 126 LEU A N 1
ATOM 1035 C CA . LEU A 1 126 ? -1.909 3.843 8.021 1.00 93.06 126 LEU A CA 1
ATOM 1036 C C . LEU A 1 126 ? -1.373 3.548 9.423 1.00 93.06 126 LEU A C 1
ATOM 1038 O O . LEU A 1 126 ? -2.176 3.318 10.325 1.00 93.06 126 LEU A O 1
ATOM 1042 N N . ALA A 1 127 ? -0.052 3.586 9.604 1.00 91.06 127 ALA A N 1
ATOM 1043 C CA . ALA A 1 127 ? 0.615 3.232 10.853 1.00 91.06 127 ALA A CA 1
ATOM 1044 C C . ALA A 1 127 ? 0.483 4.314 11.937 1.00 91.06 127 ALA A C 1
ATOM 1046 O O . ALA A 1 127 ? 0.279 3.999 13.112 1.00 91.06 127 ALA A O 1
ATOM 1047 N N . MET A 1 128 ? 0.599 5.591 11.561 1.00 89.88 128 MET A N 1
ATOM 1048 C CA . MET A 1 128 ? 0.603 6.703 12.515 1.00 89.88 128 MET A CA 1
ATOM 1049 C C . MET A 1 128 ? -0.800 7.207 12.844 1.00 89.88 128 MET A C 1
ATOM 1051 O O . MET A 1 128 ? -1.030 7.610 13.986 1.00 89.88 128 MET A O 1
ATOM 1055 N N . ASN A 1 129 ? -1.746 7.121 11.904 1.00 90.44 129 ASN A N 1
ATOM 1056 C CA . ASN A 1 129 ? -3.100 7.643 12.091 1.00 90.44 129 ASN A CA 1
ATOM 1057 C C . ASN A 1 129 ? -4.122 6.504 12.184 1.00 90.44 129 ASN A C 1
ATOM 1059 O O . ASN A 1 129 ? -4.572 6.164 13.279 1.00 90.44 129 ASN A O 1
ATOM 1063 N N . PHE A 1 130 ? -4.468 5.851 11.069 1.00 92.75 130 PHE A N 1
ATOM 1064 C CA . PHE A 1 130 ? -5.638 4.960 11.027 1.00 92.75 130 PHE A CA 1
ATOM 1065 C C . PHE A 1 130 ? -5.555 3.764 11.983 1.00 92.75 130 PHE A C 1
ATOM 1067 O O . PHE A 1 130 ? -6.531 3.486 12.685 1.00 92.75 130 PHE A O 1
ATOM 1074 N N . SER A 1 131 ? -4.415 3.070 12.069 1.00 90.06 131 SER A N 1
ATOM 1075 C CA . SER A 1 131 ? -4.274 1.929 12.984 1.00 90.06 131 SER A CA 1
ATOM 1076 C C . SER A 1 131 ? -4.264 2.337 14.458 1.00 90.06 131 SER A C 1
ATOM 1078 O O . SER A 1 131 ? -4.622 1.524 15.315 1.00 90.06 131 SER A O 1
ATOM 1080 N N . ASN A 1 132 ? -3.880 3.584 14.752 1.00 88.31 132 ASN A N 1
ATOM 1081 C CA . ASN A 1 132 ? -3.859 4.132 16.107 1.00 88.31 132 ASN A CA 1
ATOM 1082 C C . ASN A 1 132 ? -5.244 4.620 16.547 1.00 88.31 132 ASN A C 1
ATOM 1084 O O . ASN A 1 132 ? -5.676 4.316 17.661 1.00 88.31 132 ASN A O 1
ATOM 1088 N N . GLU A 1 133 ? -5.956 5.338 15.677 1.00 90.69 133 GLU A N 1
ATOM 1089 C CA . GLU A 1 133 ? -7.268 5.917 15.977 1.00 90.69 133 GLU A CA 1
ATOM 1090 C C . GLU A 1 133 ? -8.371 4.858 16.058 1.00 90.69 133 GLU A C 1
ATOM 1092 O O . GLU A 1 133 ? -9.183 4.878 16.987 1.00 90.69 133 GLU A O 1
ATOM 1097 N N . VAL A 1 134 ? -8.391 3.900 15.126 1.00 92.44 134 VAL A N 1
ATOM 1098 C CA . VAL A 1 134 ? -9.430 2.867 15.095 1.00 92.44 134 VAL A CA 1
ATOM 1099 C C . VAL A 1 134 ? -9.208 1.863 16.220 1.00 92.44 134 VAL A C 1
ATOM 1101 O O . VAL A 1 134 ? -8.138 1.273 16.354 1.00 92.44 134 VAL A O 1
ATOM 1104 N N . GLN A 1 135 ? -10.239 1.649 17.034 1.00 91.25 135 GLN A N 1
ATOM 1105 C CA . GLN A 1 135 ? -10.196 0.812 18.236 1.00 91.25 135 GLN A CA 1
ATOM 1106 C C . GLN A 1 135 ? -10.709 -0.612 18.007 1.00 91.25 135 GLN A C 1
ATOM 1108 O O . GLN A 1 135 ? -10.458 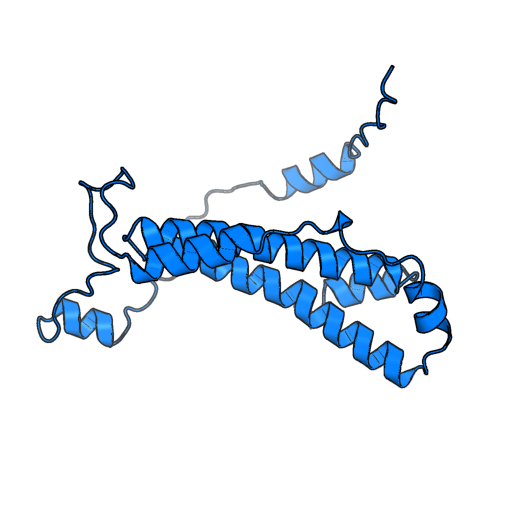-1.490 18.831 1.00 91.25 135 GLN A O 1
ATOM 1113 N N . VAL A 1 136 ? -11.402 -0.865 16.892 1.00 92.50 136 VAL A N 1
ATOM 1114 C CA . VAL A 1 136 ? -11.981 -2.177 16.563 1.00 92.50 136 VAL A CA 1
ATOM 1115 C C . VAL A 1 136 ? -10.876 -3.173 16.157 1.00 92.50 136 VAL A C 1
ATOM 1117 O O . VAL A 1 136 ? -10.198 -2.944 15.153 1.00 92.50 136 VAL A O 1
ATOM 1120 N N . PRO A 1 137 ? -10.703 -4.301 16.879 1.00 93.44 137 PRO A N 1
ATOM 1121 C CA . PRO A 1 137 ? -9.716 -5.339 16.569 1.00 93.44 137 PRO A CA 1
ATOM 1122 C C . PRO A 1 137 ? -9.739 -5.856 15.127 1.00 93.44 137 PRO A C 1
ATOM 1124 O O . PRO A 1 137 ? -8.683 -6.000 14.522 1.00 93.44 137 PRO A O 1
ATOM 1127 N N . GLU A 1 138 ? -10.913 -6.112 14.549 1.00 95.69 138 GLU A N 1
ATOM 1128 C CA . GLU A 1 138 ? -11.053 -6.624 13.180 1.00 95.69 138 GLU A CA 1
ATOM 1129 C C . GLU A 1 138 ? -10.515 -5.630 12.144 1.00 95.69 138 GLU A C 1
ATOM 1131 O O . GLU A 1 138 ? -9.835 -6.030 11.198 1.00 95.69 138 GLU A O 1
ATOM 1136 N N . ALA A 1 139 ? -10.768 -4.334 12.349 1.00 95.38 139 ALA A N 1
ATOM 1137 C CA . ALA A 1 139 ? -10.244 -3.272 11.498 1.00 95.38 139 ALA A CA 1
ATOM 1138 C C . ALA A 1 139 ? -8.730 -3.104 11.684 1.00 95.38 139 ALA A C 1
ATOM 1140 O O . ALA A 1 139 ? -8.010 -2.927 10.706 1.00 95.38 139 ALA A O 1
ATOM 1141 N N . ARG A 1 140 ? -8.218 -3.242 12.915 1.00 94.00 140 ARG A N 1
ATOM 1142 C CA . ARG A 1 140 ? -6.768 -3.261 13.171 1.00 94.00 140 ARG A CA 1
ATOM 1143 C C . ARG A 1 140 ? -6.077 -4.441 12.489 1.00 94.00 140 ARG A C 1
ATOM 1145 O O . ARG A 1 140 ? -4.995 -4.260 11.941 1.00 94.00 140 ARG A O 1
ATOM 1152 N N . CYS A 1 141 ? -6.697 -5.624 12.466 1.00 95.69 141 CYS A N 1
ATOM 1153 C CA . CYS A 1 141 ? -6.196 -6.758 11.685 1.00 95.69 141 CYS A CA 1
ATOM 1154 C C . CYS A 1 141 ? -6.158 -6.435 10.185 1.00 95.69 141 CYS A C 1
ATOM 1156 O O . CYS A 1 141 ? -5.162 -6.734 9.531 1.00 95.69 141 CYS A O 1
ATOM 1158 N N . PHE A 1 142 ? -7.208 -5.796 9.656 1.00 97.69 142 PHE A N 1
ATOM 1159 C CA . PHE A 1 142 ? -7.242 -5.352 8.263 1.00 97.69 142 PHE A CA 1
ATOM 1160 C C . PHE A 1 142 ? -6.106 -4.372 7.948 1.00 97.69 142 PHE A C 1
ATOM 1162 O O . PHE A 1 142 ? -5.320 -4.633 7.043 1.00 97.69 142 PHE A O 1
ATOM 1169 N N . TYR A 1 143 ? -5.970 -3.291 8.722 1.00 97.50 143 TYR A N 1
ATOM 1170 C CA . TYR A 1 143 ? -4.929 -2.288 8.492 1.00 97.50 143 TYR A CA 1
ATOM 1171 C C . TYR A 1 143 ? -3.519 -2.833 8.704 1.00 97.50 143 TYR A C 1
ATOM 1173 O O . TYR A 1 143 ? -2.631 -2.508 7.927 1.00 97.50 143 TYR A O 1
ATOM 1181 N N . GLY A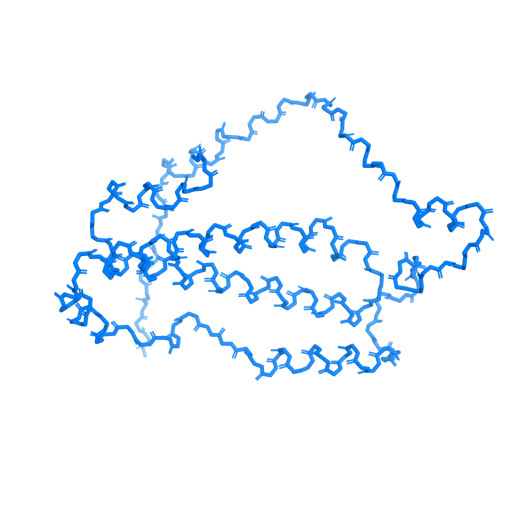 1 144 ? -3.309 -3.711 9.688 1.00 96.69 144 GLY A N 1
ATOM 1182 C CA . GLY A 1 144 ? -2.020 -4.382 9.867 1.00 96.69 144 GLY A CA 1
ATOM 1183 C C . GLY A 1 144 ? -1.624 -5.212 8.643 1.00 96.69 144 GLY A C 1
ATOM 1184 O O . GLY A 1 144 ? -0.464 -5.206 8.240 1.00 96.69 144 GLY A O 1
ATOM 1185 N N . PHE A 1 145 ? -2.592 -5.882 8.011 1.00 97.81 145 PHE A N 1
ATOM 1186 C CA . PHE A 1 145 ? -2.345 -6.613 6.772 1.00 97.81 145 PHE A CA 1
ATOM 1187 C C . PHE A 1 145 ? -2.146 -5.680 5.574 1.00 97.81 145 PHE A C 1
ATOM 1189 O O . PHE A 1 145 ? -1.274 -5.930 4.750 1.00 97.81 145 PHE A O 1
ATOM 1196 N N . GLN A 1 146 ? -2.901 -4.582 5.498 1.00 97.81 146 GLN A N 1
ATOM 1197 C CA . GLN A 1 146 ? -2.709 -3.568 4.464 1.00 97.81 146 GLN A CA 1
ATOM 1198 C C . GLN A 1 146 ? -1.295 -2.979 4.525 1.00 97.81 146 GLN A C 1
ATOM 1200 O O . GLN A 1 146 ? -0.621 -2.964 3.509 1.00 97.81 146 GLN A O 1
ATOM 1205 N N . ILE A 1 147 ? -0.808 -2.603 5.712 1.00 97.31 147 ILE A N 1
ATOM 1206 C CA . ILE A 1 147 ? 0.573 -2.137 5.933 1.00 97.31 147 ILE A CA 1
ATOM 1207 C C . ILE A 1 147 ? 1.595 -3.151 5.401 1.00 97.31 147 ILE A C 1
ATOM 1209 O O . ILE A 1 147 ? 2.550 -2.780 4.722 1.00 97.31 147 ILE A O 1
ATOM 1213 N N . ALA A 1 148 ? 1.393 -4.443 5.682 1.00 97.31 148 ALA A N 1
ATOM 1214 C CA . ALA A 1 148 ? 2.275 -5.490 5.176 1.00 97.31 148 ALA A CA 1
ATOM 1215 C C . ALA A 1 148 ? 2.262 -5.566 3.639 1.00 97.31 148 ALA A C 1
ATOM 1217 O O . ALA A 1 148 ? 3.320 -5.698 3.035 1.00 97.31 148 ALA A O 1
ATOM 1218 N N . ILE A 1 149 ? 1.092 -5.441 3.011 1.00 97.81 149 ILE A N 1
ATOM 1219 C CA . ILE A 1 149 ? 0.959 -5.444 1.550 1.00 97.81 149 ILE A CA 1
ATOM 1220 C C . ILE A 1 149 ? 1.549 -4.176 0.914 1.00 97.81 149 ILE A C 1
ATOM 1222 O O . ILE A 1 149 ? 2.240 -4.296 -0.091 1.00 97.81 149 ILE A O 1
ATOM 1226 N N . GLU A 1 150 ? 1.377 -2.987 1.502 1.00 96.69 150 GLU A N 1
ATOM 1227 C CA . GLU A 1 150 ? 1.993 -1.752 0.978 1.00 96.69 150 GLU A CA 1
ATOM 1228 C C . GLU A 1 150 ? 3.532 -1.800 1.041 1.00 96.69 150 GLU A C 1
ATOM 1230 O O . GLU A 1 150 ? 4.213 -1.245 0.177 1.00 96.69 150 GLU A O 1
ATOM 1235 N N . ASN A 1 151 ? 4.111 -2.519 2.011 1.00 95.69 151 ASN A N 1
ATOM 1236 C CA . ASN A 1 151 ? 5.553 -2.793 2.016 1.00 95.69 151 ASN A CA 1
ATOM 1237 C C . ASN A 1 151 ? 5.973 -3.670 0.826 1.00 95.69 151 ASN A C 1
ATOM 1239 O O . ASN A 1 151 ? 6.995 -3.396 0.201 1.00 95.69 151 ASN A O 1
ATOM 1243 N N . ILE A 1 152 ? 5.181 -4.694 0.493 1.00 97.00 152 ILE A N 1
ATOM 1244 C CA . ILE A 1 152 ? 5.436 -5.563 -0.668 1.00 97.00 152 ILE A CA 1
ATOM 1245 C C . ILE A 1 152 ? 5.268 -4.771 -1.972 1.00 97.00 152 ILE A C 1
ATOM 1247 O O . ILE A 1 152 ? 6.078 -4.916 -2.885 1.00 97.00 152 ILE A O 1
ATOM 1251 N N . HIS A 1 153 ? 4.275 -3.879 -2.057 1.00 96.94 153 HIS A N 1
ATOM 1252 C CA . HIS A 1 153 ? 4.136 -2.952 -3.185 1.00 96.94 153 HIS A CA 1
ATOM 1253 C C . HIS A 1 153 ? 5.389 -2.079 -3.350 1.00 96.94 153 HIS A C 1
ATOM 1255 O O . HIS A 1 153 ? 5.979 -2.042 -4.433 1.00 96.94 153 HIS A O 1
ATOM 1261 N N . SER A 1 154 ? 5.854 -1.470 -2.255 1.00 93.56 154 SER A N 1
ATOM 1262 C CA . SER A 1 154 ? 7.061 -0.633 -2.235 1.00 93.56 154 SER A CA 1
ATOM 1263 C C . SER A 1 154 ? 8.305 -1.401 -2.705 1.00 93.56 154 SER A C 1
ATOM 1265 O O . SER A 1 154 ? 9.108 -0.888 -3.493 1.00 93.56 154 SER A O 1
ATOM 1267 N N . GLU A 1 155 ? 8.462 -2.648 -2.252 1.00 95.12 155 GLU A N 1
ATOM 1268 C CA . GLU A 1 155 ? 9.540 -3.547 -2.672 1.00 95.12 155 GLU A CA 1
ATOM 1269 C C . GLU A 1 155 ? 9.476 -3.841 -4.174 1.00 95.12 155 GLU A C 1
ATOM 1271 O O . GLU A 1 155 ? 10.479 -3.718 -4.878 1.00 95.12 155 GLU A O 1
ATOM 1276 N N . VAL A 1 156 ? 8.292 -4.161 -4.691 1.00 96.19 156 VAL A N 1
ATOM 1277 C CA . VAL A 1 156 ? 8.090 -4.507 -6.102 1.00 96.19 156 VAL A CA 1
ATOM 1278 C C . VAL A 1 156 ? 8.373 -3.322 -7.011 1.00 96.19 156 VAL A C 1
ATOM 1280 O O . VAL A 1 156 ? 9.085 -3.477 -8.003 1.00 96.19 156 VAL A O 1
ATOM 1283 N N . TYR A 1 157 ? 7.895 -2.123 -6.678 1.00 95.06 157 TYR A N 1
ATOM 1284 C CA . TYR A 1 157 ? 8.221 -0.936 -7.469 1.00 95.06 157 TYR A CA 1
ATOM 1285 C C . TYR A 1 157 ? 9.720 -0.631 -7.446 1.00 95.06 157 TYR A C 1
ATOM 1287 O O . TYR A 1 157 ? 10.295 -0.312 -8.491 1.00 95.06 157 TYR A O 1
ATOM 1295 N N . SER A 1 158 ? 10.377 -0.814 -6.300 1.00 90.56 158 SER A N 1
ATOM 1296 C CA . SER A 1 158 ? 11.831 -0.671 -6.184 1.00 90.56 158 SER A CA 1
ATOM 1297 C C . SER A 1 158 ? 12.579 -1.696 -7.046 1.00 90.56 158 SER A C 1
ATOM 1299 O O . SER A 1 158 ? 13.518 -1.335 -7.759 1.00 90.56 158 SER A O 1
ATOM 1301 N N . LEU A 1 159 ? 12.129 -2.955 -7.057 1.00 92.31 159 LEU A N 1
ATOM 1302 C CA . LEU A 1 159 ? 12.683 -4.026 -7.888 1.00 92.31 159 LEU A CA 1
ATOM 1303 C C . LEU A 1 159 ? 12.502 -3.745 -9.386 1.00 92.31 159 LEU A C 1
ATOM 1305 O O . LEU A 1 159 ? 13.428 -3.952 -10.172 1.00 92.31 159 LEU A O 1
ATOM 1309 N N . LEU A 1 160 ? 11.335 -3.245 -9.797 1.00 94.69 160 LEU A N 1
ATOM 1310 C CA . LEU A 1 160 ? 11.064 -2.859 -11.185 1.00 94.69 160 LEU A CA 1
ATOM 1311 C C . LEU A 1 160 ? 11.976 -1.706 -11.624 1.00 94.69 160 LEU A C 1
ATOM 1313 O O . LEU A 1 160 ? 12.576 -1.763 -12.700 1.00 94.69 160 LEU A O 1
ATOM 1317 N N . ILE A 1 161 ? 12.143 -0.689 -10.772 1.00 92.44 161 ILE A N 1
ATOM 1318 C CA . ILE A 1 161 ? 13.075 0.421 -11.003 1.00 92.44 161 ILE A CA 1
ATOM 1319 C C . ILE A 1 161 ? 14.513 -0.103 -11.149 1.00 92.44 161 ILE A C 1
ATOM 1321 O O . ILE A 1 161 ? 15.197 0.247 -12.113 1.00 92.44 161 ILE A O 1
ATOM 1325 N N . ASP A 1 162 ? 14.967 -0.976 -10.244 1.00 89.56 162 ASP A N 1
ATOM 1326 C CA . ASP A 1 162 ? 16.306 -1.579 -10.290 1.00 89.56 162 ASP A CA 1
ATOM 1327 C C . ASP A 1 162 ? 16.534 -2.425 -11.555 1.00 89.56 162 ASP A C 1
ATOM 1329 O O . ASP A 1 162 ? 17.597 -2.383 -12.195 1.00 89.56 162 ASP A O 1
ATOM 1333 N N . THR A 1 163 ? 15.492 -3.144 -11.971 1.00 91.25 163 THR A N 1
ATOM 1334 C CA . THR A 1 163 ? 15.508 -3.995 -13.156 1.00 91.25 163 THR A CA 1
ATOM 1335 C C . THR A 1 163 ? 15.631 -3.158 -14.428 1.00 91.25 163 THR A C 1
ATOM 1337 O O . THR A 1 163 ? 16.529 -3.414 -15.237 1.00 91.25 163 THR A O 1
ATOM 1340 N N . TYR A 1 164 ? 14.797 -2.130 -14.603 1.00 92.69 164 TYR A N 1
ATOM 1341 C CA . TYR A 1 164 ? 14.702 -1.370 -15.855 1.00 92.69 164 TYR A CA 1
ATOM 1342 C C . TYR A 1 164 ? 15.730 -0.244 -15.996 1.00 92.69 164 TYR A C 1
ATOM 1344 O O . TYR A 1 164 ? 16.178 0.050 -17.111 1.00 92.69 164 TYR A O 1
ATOM 1352 N N . ILE A 1 165 ? 16.132 0.388 -14.891 1.00 91.31 165 ILE A N 1
ATOM 1353 C CA . ILE A 1 165 ? 17.019 1.556 -14.897 1.00 91.31 165 ILE A CA 1
ATOM 1354 C C . ILE A 1 165 ? 18.415 1.132 -14.442 1.00 91.31 165 ILE A C 1
ATOM 1356 O O . ILE A 1 165 ? 18.684 0.893 -13.264 1.00 91.31 165 ILE A O 1
ATOM 1360 N N . LYS A 1 166 ? 19.331 1.030 -15.411 1.00 88.81 166 LYS A N 1
ATOM 1361 C CA . LYS A 1 166 ? 20.728 0.638 -15.165 1.00 88.81 166 LYS A CA 1
ATOM 1362 C C . LYS A 1 166 ? 21.626 1.800 -14.754 1.00 88.81 166 LYS A C 1
ATOM 1364 O O . LYS A 1 166 ? 22.647 1.558 -14.116 1.00 88.81 166 LYS A O 1
ATOM 1369 N N . ASP A 1 167 ? 21.264 3.032 -15.109 1.00 90.56 167 ASP A N 1
ATOM 1370 C CA . ASP A 1 167 ? 22.014 4.210 -14.687 1.00 90.56 167 ASP A CA 1
ATOM 1371 C C . ASP A 1 167 ? 21.748 4.523 -13.209 1.00 90.56 167 ASP A C 1
ATOM 1373 O O . ASP A 1 167 ? 20.606 4.716 -12.791 1.00 90.56 167 ASP A O 1
ATOM 1377 N N . ALA A 1 168 ? 22.814 4.562 -12.411 1.00 87.06 168 ALA A N 1
ATOM 1378 C CA . ALA A 1 168 ? 22.713 4.774 -10.971 1.00 87.06 168 ALA A CA 1
ATOM 1379 C C . ALA A 1 168 ? 22.259 6.200 -10.631 1.00 87.06 168 ALA A C 1
ATOM 1381 O O . ALA A 1 168 ? 21.544 6.391 -9.651 1.00 87.06 168 ALA A O 1
ATOM 1382 N N . THR A 1 169 ? 22.642 7.190 -11.443 1.00 88.00 169 THR A N 1
ATOM 1383 C CA . THR A 1 169 ? 22.250 8.587 -11.227 1.00 88.00 169 THR A CA 1
ATOM 1384 C C . THR A 1 169 ? 20.770 8.797 -11.526 1.00 88.00 169 THR A C 1
ATOM 1386 O O . THR A 1 169 ? 20.066 9.401 -10.720 1.00 88.00 169 THR A O 1
ATOM 1389 N N . GLU A 1 170 ? 20.271 8.255 -12.638 1.00 86.31 170 GLU A N 1
ATOM 1390 C CA . GLU A 1 170 ? 18.843 8.277 -12.962 1.00 86.31 170 GLU A CA 1
ATOM 1391 C C . GLU A 1 170 ? 18.003 7.543 -11.906 1.00 86.31 170 GLU A C 1
ATOM 1393 O O . GLU A 1 170 ? 16.951 8.035 -11.506 1.00 86.31 170 GLU A O 1
ATOM 1398 N N . LYS A 1 171 ? 18.484 6.401 -11.403 1.00 86.38 171 LYS A N 1
ATOM 1399 C CA . LYS A 1 171 ? 17.817 5.652 -10.331 1.00 86.38 171 LYS A CA 1
ATOM 1400 C C . LYS A 1 171 ? 17.694 6.468 -9.045 1.00 86.38 171 LYS A C 1
ATOM 1402 O O . LYS A 1 171 ? 16.607 6.558 -8.488 1.00 86.38 171 LYS A O 1
ATOM 1407 N N . ASP A 1 172 ? 18.792 7.076 -8.601 1.00 84.19 172 ASP A N 1
ATOM 1408 C CA . ASP A 1 172 ? 18.814 7.915 -7.398 1.00 84.19 172 ASP A CA 1
ATOM 1409 C C . ASP A 1 172 ? 17.878 9.125 -7.534 1.00 84.19 172 ASP A C 1
ATOM 1411 O O . ASP A 1 172 ? 17.180 9.487 -6.592 1.00 84.19 172 ASP A O 1
ATOM 1415 N N . HIS A 1 173 ? 17.800 9.712 -8.731 1.00 85.75 173 HIS A N 1
ATOM 1416 C CA . HIS A 1 173 ? 16.858 10.791 -9.014 1.00 85.75 173 HIS A CA 1
ATOM 1417 C C . HIS A 1 173 ? 15.394 10.332 -8.934 1.00 85.75 173 HIS A C 1
ATOM 1419 O O . HIS A 1 173 ? 14.584 10.998 -8.297 1.00 85.75 173 HIS A O 1
ATOM 1425 N N . LEU A 1 174 ? 15.056 9.186 -9.535 1.00 83.50 174 LEU A N 1
ATOM 1426 C CA . LEU A 1 174 ? 13.689 8.653 -9.542 1.00 83.50 174 LEU A CA 1
ATOM 1427 C C . LEU A 1 174 ? 13.226 8.201 -8.148 1.00 83.50 174 LEU A C 1
ATOM 1429 O O . LEU A 1 174 ? 12.066 8.400 -7.804 1.00 83.50 174 LEU A O 1
ATOM 1433 N N . LEU A 1 175 ? 14.123 7.655 -7.322 1.00 78.06 175 LEU A N 1
ATOM 1434 C CA . LEU A 1 175 ? 13.807 7.276 -5.939 1.00 78.06 175 LEU A CA 1
ATOM 1435 C C . LEU A 1 175 ? 13.649 8.484 -5.001 1.00 78.06 175 LEU A C 1
ATOM 1437 O O . LEU A 1 175 ? 13.044 8.355 -3.941 1.00 78.06 175 LEU A O 1
ATOM 1441 N N . ARG A 1 176 ? 14.151 9.660 -5.394 1.00 77.19 176 ARG A N 1
ATOM 1442 C CA . ARG A 1 176 ? 13.963 10.935 -4.680 1.00 77.19 176 ARG A CA 1
ATOM 1443 C C . ARG A 1 176 ? 12.924 11.845 -5.333 1.00 77.19 176 ARG A C 1
ATOM 1445 O O . ARG A 1 176 ? 12.911 13.043 -5.073 1.00 77.19 176 ARG A O 1
ATOM 1452 N N . ALA A 1 177 ? 12.043 11.305 -6.173 1.00 68.31 177 ALA A N 1
ATOM 1453 C CA . ALA A 1 177 ? 11.066 12.107 -6.911 1.00 68.31 177 ALA A CA 1
ATOM 1454 C C . ALA A 1 177 ? 10.070 12.881 -6.016 1.00 68.31 177 ALA A C 1
ATOM 1456 O O . ALA A 1 177 ? 9.392 13.771 -6.516 1.00 68.31 177 ALA A O 1
ATOM 1457 N N . ILE A 1 178 ? 9.986 12.581 -4.712 1.00 59.91 178 ILE A N 1
ATOM 1458 C CA . ILE A 1 178 ? 9.187 13.353 -3.739 1.00 59.91 178 ILE A CA 1
ATOM 1459 C C . ILE A 1 178 ? 9.795 14.742 -3.461 1.00 59.91 178 ILE A C 1
ATOM 1461 O O . ILE A 1 178 ? 9.061 15.668 -3.126 1.00 59.91 178 ILE A O 1
ATOM 1465 N N . ASP A 1 179 ? 11.113 14.908 -3.612 1.00 57.31 179 ASP A N 1
ATOM 1466 C CA . ASP A 1 179 ? 11.843 16.099 -3.148 1.00 57.31 179 ASP A CA 1
ATOM 1467 C C . ASP A 1 179 ? 11.892 17.262 -4.167 1.00 57.31 179 ASP A C 1
ATOM 1469 O O . ASP A 1 179 ? 12.572 18.266 -3.930 1.00 57.31 179 ASP A O 1
ATOM 1473 N N . THR A 1 180 ? 11.201 17.156 -5.308 1.00 37.88 180 THR A N 1
ATOM 1474 C CA . THR A 1 180 ? 11.237 18.136 -6.420 1.00 37.88 180 THR A CA 1
ATOM 1475 C C . THR A 1 180 ? 9.862 18.458 -6.969 1.00 37.88 180 THR A C 1
ATOM 1477 O O . THR A 1 180 ? 9.607 19.659 -7.224 1.00 37.88 180 THR A O 1
#

Organism: NCBI:txid53985

Sequence (180 aa):
KSPEQPEQELSPQFVEGFAQGMDLKSEKEEQPKLEMSEYKLKEVSGELQPEPFLVENPNRFVLFPIQEHDVWQMYKKAEASFWTAEELDLVHDLKDWANLTDNERFFIKHVLAFFAASDGIVNENLAMNFSNEVQVPEARCFYGFQIAIENIHSEVYSLLIDTYIKDATEKDHLLRAIDT

Secondary structure (DSSP, 8-state):
-PPPPP-----HHHHHHHHHTT-----------PPPPHHHHHHHHTSSPPPTTTS--TT--S-PSP--HHHHHHHHHHHTT---GGG---TTHHHHHHHS-HHHHHHHHHHHHHHHHHHHHHHHHIIIIIHHH---HHHHHHHHHHHHHHHHHHHHHHHHHHHH---HHHHHHHHTGGG-

Radius of gyration: 22.24 Å; chains: 1; bounding box: 54×52×55 Å

=== Feature glossary ===
The record interleaves many kinds of information about one protein. Here is each kind framed as the question it answers.

Q: What does the local fold look like, residue by residue?
A: The Foldseek 3Di string encodes local tertiary geometry as a 20-letter alphabet — one character per residue — derived from the relative positions of nearby Cα atoms. Unlike the amino-acid sequence, 3Di is a direct function of the 3D structure, so two proteins with the same fold have similar 3Di strings even at low sequence identity.

Q: Which residues are in helices, strands, or loops?
A: The SS8 string is DSSP's per-residue secondary-structure call. α-helix (H) means an i→i+4 H-bond ladder; β-strand (E) means the residue participates in a β-sheet; 3₁₀ (G) and π (I) are tighter and wider helices; T/S are turns/bends; '-' is loop.

Q: How big and how compact is the whole molecule?
A: Radius of gyration (Rg) is the root-mean-square distance of Cα atoms from their centroid — a single number for overall size and compactness. A globular domain of N residues has Rg ≈ 2.2·N^0.38 Å; an extended or disordered chain has a much larger Rg. The Cα contact count is the number of residue pairs whose Cα atoms are within 8 Å and are more than four positions apart in sequence — a standard proxy for tertiary packing density. The bounding box is the smallest axis-aligned box enclosing all Cα atoms.

Q: Where is each backbone atom in 3D?
A: Structure coordinates are given as an mmCIF _atom_site loop: one row per atom with element, residue name, chain id, sequence number, and x/y/z position in Å. Only the four main-chain atoms per residue are included here; side chains are omitted to keep the record compact.

Q: What is the amino-acid chain?
A: Primary structure: the covalent order of the twenty standard amino acids along the backbone. Two proteins with the same sequence will (almost always) fold to the same structure; two with 30% identity often share a fold but not the details.

Q: What if only a Cα trace is available?
A: Three-state secondary structure (P-SEA) collapses the eight DSSP classes into helix (a), strand (b), and coil (c). P-SEA assigns these from Cα geometry alone — distances and angles — without requiring backbone oxygens, so it works on any Cα trace.

Q: What family and function is it annotated with?
A: Database cross-references. InterPro integrates a dozen domain/family signature databases into unified entries with residue-range hits. GO terms attach function/process/location labels with evidence codes. CATH codes position the fold in a four-level structural taxonomy. Organism is the NCBI-taxonomy species name.

Q: How confident is the AlphaFold model at each residue?
A: pLDDT is the predicted lDDT-Cα score: AlphaFold's confidence that the local environment of each residue (all inter-atomic distances within 15 Å) is correctly placed. It is a per-residue number between 0 and 100, with higher meaning more reliable.

Q: How mobile is each atom in the crystal?
A: B-factor (Debye–Waller factor) reflects atomic displacement in the crystal lattice. It is an experimental observable (units Å²), not a prediction; low values mean the atom is pinned down, high values mean it moves or is heterogeneous across the crystal.

Q: Which residues are buried vs exposed?
A: SASA measures how much of the protein is reachable by solvent. It is computed by rolling a water-sized probe over the atomic surface and summing the exposed area (Å²). Per-residue SASA distinguishes core (buried, low SASA) from surface (exposed, high SASA) residues; total SASA is a whole-molecule size measure.

Q: What do the diagnostic plots show?
A: Plot images: a contact map (which residues are close in 3D, as an N×N binary image), a Ramachandran scatter (backbone torsion angles, revealing secondary-structure composition at a glance), and — for AlphaFold structures — a PAE heatmap (pairwise prediction confidence).

Q: What known structures does this most resemble?
A: The Foldseek neighbor list gives the closest experimentally determined structures in the PDB, ranked by structural alignment. TM-score near 1 means near-identical f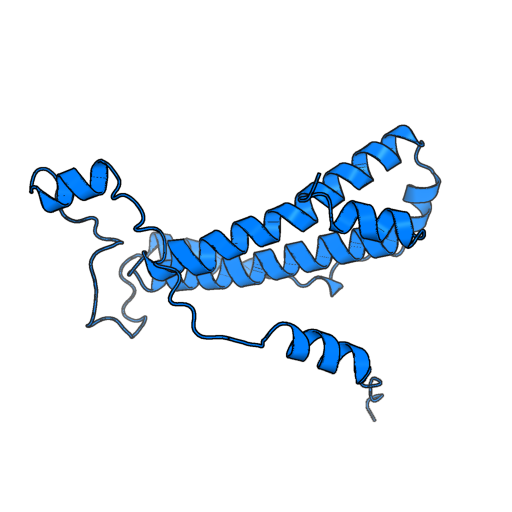old; near 0.3 means only rough topology match. This is how one finds what a novel AlphaFold prediction most resembles in the solved-structure universe.

Q: Are the domains correctly placed relative to each other?
A: Predicted aligned error is AlphaFold's pairwise confidence. Unlike pLDDT (per-residue), PAE is per-residue-pair and captures whether two parts of the structure are correctly placed relative to each other. Units are ångströms of expected positional error.

Q: What do the rendered images show?
A: Structure images are PyMOL renders from six orthogonal camera directions. Cartoon representation draws helices as coils and strands as arrows; sticks shows the backbone as bonds; surface shows the solvent-excluded envelope. Rainbow coloring maps sequence position to hue (blue→red, N→C); chain coloring assigns a distinct color per polypeptide.

Q: What are the backbone torsion angles?
A: φ (phi) and ψ (psi) are the two rotatable backbone dihedrals per residue: φ is the C(i-1)–N–Cα–C torsion, ψ is the N–Cα–C–N(i+1) torsion, both in degrees on (−180°, 180°]. α-helical residues cluster near (−60°, −45°); β-strand residues near (−120°, +130°). A Ramachandran plot is simply a scatter of (φ, ψ) for every residue.